Protein AF-A0A0N1IDZ6-F1 (afdb_monomer)

InterPro domains:
  IPR013766 Thioredoxin domain [PF00085] (76-161)
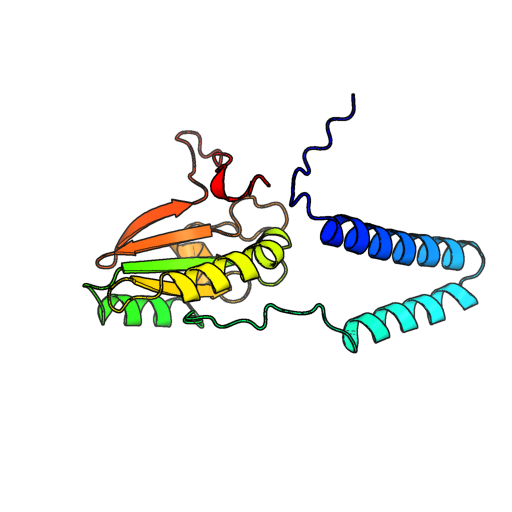  IPR013766 Thioredoxin domain [PS51352] (40-178)
  IPR036249 Thioredoxin-like superfamily [SSF52833] (55-160)

Sequence (178 aa):
MLRTRKAGSVTMVNYLSASFVYTKIANLILWLYADVRYGLPYGAILILAALLLPEPTYSGPEHVTYFRGLQTLEDELKRHKSTTWVICLYAAWHPACVNFAPVFSELSASYGLDNLKFGKIDVGRYPEAAAKYRVQDGPTSRQLPTVLVLSEGQEKMRRPQADHTGKLQKSVLFLYEN

Secondary structure (DSSP, 8-state):
-----------HHHHHHHHHHHHHHHHHHHHHHH-HHHHHHHHHHHHHHHHHSPPPPP-S---EEEE-SHHHHHHHHHH-TTSEEEEEEE-TT-HHHHHHHHHHHHHHHHH-BTTEEEEEEETTT-HHHHHHTT----TT-S-PSEEEEEETTEEEEEESPBPTTSPBP--GGG----

Foldseek 3Di:
DPPPPPLQDPDPVVVVVVVVVVVLVVVLVVCVVVPVVRSVVSVVVVVVCCVVDPDDAQPDAFQEAEDPEDVSVLVVCVVCQQAKEWEWAAAPPAPLQRSCVNVLRVCRVVPVDPRYHYYYYHCVNHVVVCVVVVHDPDNPDPCPGKIFIDHRSDTPDIPQDQDPVRRGDPPCVSNDDD

Mean predicted aligned error: 8.55 Å

Radius of gyration: 19.86 Å; Cα contacts (8 Å, |Δi|>4): 222; chains: 1; bounding box: 52×32×58 Å

Structure (mmCIF, N/CA/C/O backbone):
data_AF-A0A0N1IDZ6-F1
#
_entry.id   AF-A0A0N1IDZ6-F1
#
loop_
_atom_site.group_PDB
_atom_site.id
_atom_site.type_symbol
_atom_site.label_atom_id
_atom_site.label_alt_id
_atom_site.label_comp_id
_atom_site.label_asym_id
_atom_site.label_entity_id
_atom_site.label_seq_id
_atom_site.pdbx_PDB_ins_code
_atom_site.Cartn_x
_atom_site.Cartn_y
_atom_site.Cartn_z
_atom_site.occupancy
_atom_site.B_iso_or_equiv
_atom_site.auth_seq_id
_atom_site.auth_comp_id
_atom_site.auth_asym_id
_atom_site.auth_atom_id
_atom_site.pdbx_PDB_model_num
ATOM 1 N N . MET A 1 1 ? 31.676 -3.792 0.535 1.00 31.72 1 MET A N 1
ATOM 2 C CA . MET A 1 1 ? 30.534 -4.703 0.778 1.00 31.72 1 MET A CA 1
ATOM 3 C C . MET A 1 1 ? 29.238 -3.897 0.648 1.00 31.72 1 MET A C 1
ATOM 5 O O . MET A 1 1 ? 28.845 -3.205 1.581 1.00 31.72 1 MET A O 1
ATOM 9 N N . LEU A 1 2 ? 28.644 -3.862 -0.551 1.00 27.03 2 LEU A N 1
ATOM 10 C CA . LEU A 1 2 ? 27.393 -3.143 -0.835 1.00 27.03 2 LEU A CA 1
ATOM 11 C C . LEU A 1 2 ? 26.241 -3.847 -0.109 1.00 27.03 2 LEU A C 1
ATOM 13 O O . LEU A 1 2 ? 25.644 -4.789 -0.618 1.00 27.03 2 LEU A O 1
ATOM 17 N N . ARG A 1 3 ? 25.960 -3.421 1.124 1.00 26.89 3 ARG A N 1
ATOM 18 C CA . ARG A 1 3 ? 24.841 -3.935 1.917 1.00 26.89 3 ARG A CA 1
ATOM 19 C C . ARG A 1 3 ? 23.541 -3.377 1.341 1.00 26.89 3 ARG A C 1
ATOM 21 O O . ARG A 1 3 ? 23.087 -2.301 1.733 1.00 26.89 3 ARG A O 1
ATOM 28 N N . THR A 1 4 ? 22.947 -4.100 0.399 1.00 34.44 4 THR A N 1
ATOM 29 C CA . THR A 1 4 ? 21.612 -3.825 -0.138 1.00 34.44 4 THR A CA 1
ATOM 30 C C . THR A 1 4 ? 20.590 -3.904 0.996 1.00 34.44 4 THR A C 1
ATOM 32 O O . THR A 1 4 ? 20.167 -4.975 1.417 1.00 34.44 4 THR A O 1
ATOM 35 N N . ARG A 1 5 ? 20.181 -2.744 1.524 1.00 42.44 5 ARG A N 1
ATOM 36 C CA . ARG A 1 5 ? 19.125 -2.591 2.545 1.00 42.44 5 ARG A CA 1
ATOM 37 C C . ARG A 1 5 ? 17.713 -2.812 1.970 1.00 42.44 5 ARG A C 1
ATOM 39 O O . ARG A 1 5 ? 16.793 -2.073 2.303 1.00 42.44 5 ARG A O 1
ATOM 46 N N . LYS A 1 6 ? 17.542 -3.802 1.098 1.00 40.16 6 LYS A N 1
ATOM 47 C CA . LYS A 1 6 ? 16.236 -4.288 0.642 1.00 40.16 6 LYS A CA 1
ATOM 48 C C . LYS A 1 6 ? 16.099 -5.748 1.067 1.00 40.16 6 LYS A C 1
ATOM 50 O O . LYS A 1 6 ? 16.071 -6.642 0.238 1.00 40.16 6 LYS A O 1
ATOM 55 N N . ALA A 1 7 ? 16.045 -5.977 2.376 1.00 41.53 7 ALA A N 1
ATOM 56 C CA . ALA A 1 7 ? 15.442 -7.190 2.918 1.00 41.53 7 ALA A CA 1
ATOM 57 C C . ALA A 1 7 ? 13.920 -6.984 2.876 1.00 41.53 7 ALA A C 1
ATOM 59 O O . ALA A 1 7 ? 13.297 -6.669 3.883 1.00 41.53 7 ALA A O 1
ATOM 60 N N . GLY A 1 8 ? 13.358 -6.978 1.669 1.00 45.22 8 GLY A N 1
ATOM 61 C CA . GLY A 1 8 ? 11.921 -6.907 1.443 1.00 45.22 8 GLY A CA 1
ATOM 62 C C . GLY A 1 8 ? 11.509 -8.223 0.816 1.00 45.22 8 GLY A C 1
ATOM 63 O O . GLY A 1 8 ? 11.764 -8.398 -0.364 1.00 45.22 8 GLY A O 1
ATOM 64 N N . SER A 1 9 ? 10.936 -9.117 1.628 1.00 50.62 9 SER A N 1
ATOM 65 C CA . SER A 1 9 ? 10.418 -10.439 1.251 1.00 50.62 9 SER A CA 1
ATOM 66 C C . SER A 1 9 ? 11.396 -11.307 0.439 1.00 50.62 9 SER A C 1
ATOM 68 O O . SER A 1 9 ? 11.526 -11.180 -0.774 1.00 50.62 9 SER A O 1
ATOM 70 N N . VAL A 1 10 ? 12.039 -12.258 1.119 1.00 53.78 10 VAL A N 1
ATOM 71 C CA . VAL A 1 10 ? 12.933 -13.292 0.554 1.00 53.78 10 VAL A CA 1
ATOM 72 C C . VAL A 1 10 ? 12.194 -14.372 -0.256 1.00 53.78 10 VAL A C 1
ATOM 74 O O . VAL A 1 10 ? 12.677 -15.486 -0.430 1.00 53.78 10 VAL A O 1
ATOM 77 N N . THR A 1 11 ? 11.020 -14.060 -0.801 1.00 66.19 11 THR A N 1
ATOM 78 C CA . THR A 1 11 ? 10.290 -15.002 -1.650 1.00 66.19 11 THR A CA 1
ATOM 79 C C . THR A 1 11 ? 10.865 -14.971 -3.067 1.00 66.19 11 THR A C 1
ATOM 81 O O . THR A 1 11 ? 11.030 -13.910 -3.673 1.00 66.19 11 THR A O 1
ATOM 84 N N . MET A 1 12 ? 11.167 -16.148 -3.625 1.00 74.06 12 MET A N 1
ATOM 85 C CA . MET A 1 12 ? 11.700 -16.297 -4.990 1.00 74.06 12 MET A CA 1
ATOM 86 C C . MET A 1 12 ? 10.838 -15.564 -6.034 1.00 74.06 12 MET A C 1
ATOM 88 O O . MET A 1 12 ? 11.356 -14.995 -6.993 1.00 74.06 12 MET A O 1
ATOM 92 N N . VAL A 1 13 ? 9.522 -15.531 -5.811 1.00 77.88 13 VAL A N 1
ATOM 93 C CA . VAL A 1 13 ? 8.536 -14.869 -6.674 1.00 77.88 13 VAL A CA 1
ATOM 94 C C . VAL A 1 13 ? 8.816 -13.371 -6.817 1.00 77.88 13 VAL A C 1
ATOM 96 O O . VAL A 1 13 ? 8.804 -12.857 -7.935 1.00 77.88 13 VAL A O 1
ATOM 99 N N . ASN A 1 14 ? 9.137 -12.674 -5.724 1.00 73.75 14 ASN A N 1
ATOM 100 C CA . ASN A 1 14 ? 9.410 -11.236 -5.765 1.00 73.75 14 ASN A CA 1
ATOM 101 C C . ASN A 1 14 ? 10.704 -10.913 -6.515 1.00 73.75 14 ASN A C 1
ATOM 103 O O . ASN A 1 14 ? 10.747 -9.947 -7.279 1.00 73.75 14 ASN A O 1
ATOM 107 N N . TYR A 1 15 ? 11.739 -11.742 -6.350 1.00 79.75 15 TYR A N 1
ATOM 108 C CA . TYR A 1 15 ? 12.976 -11.607 -7.120 1.00 79.75 15 TYR A CA 1
ATOM 109 C C . TYR A 1 15 ? 12.733 -11.796 -8.615 1.00 79.75 15 TYR A C 1
ATOM 111 O O . TYR A 1 15 ? 13.149 -10.954 -9.408 1.00 79.75 15 TYR A O 1
ATOM 119 N N . LEU A 1 16 ? 12.021 -12.859 -8.998 1.00 83.19 16 LEU A N 1
ATOM 120 C CA . LEU A 1 16 ? 11.712 -13.135 -10.400 1.00 83.19 16 LEU A CA 1
ATOM 121 C C . LEU A 1 16 ? 10.845 -12.040 -11.024 1.00 83.19 16 LEU A C 1
ATOM 123 O O . LEU A 1 16 ? 11.158 -11.573 -12.117 1.00 83.19 16 LEU A O 1
ATOM 127 N N . SER A 1 17 ? 9.805 -11.584 -10.320 1.00 80.81 17 SER A N 1
ATOM 128 C CA . SER A 1 17 ? 8.950 -10.483 -10.779 1.00 80.81 17 SER A CA 1
ATOM 129 C C . SER A 1 17 ? 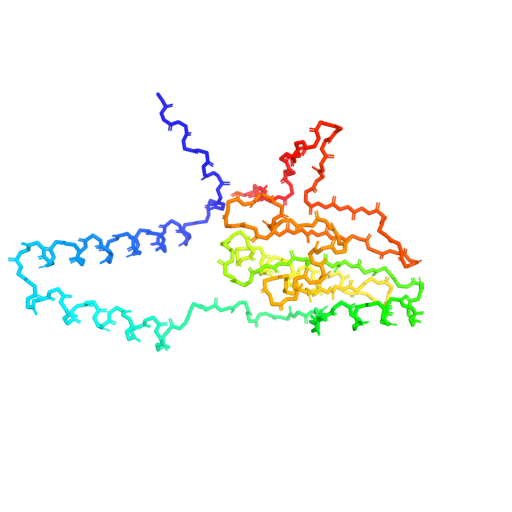9.767 -9.212 -11.045 1.00 80.81 17 SER A C 1
ATOM 131 O O . SER A 1 17 ? 9.706 -8.645 -12.140 1.00 80.81 17 SER A O 1
ATOM 133 N N . ALA A 1 18 ? 10.629 -8.821 -10.098 1.00 83.50 18 ALA A N 1
ATOM 134 C CA . ALA A 1 18 ? 11.513 -7.671 -10.270 1.00 83.50 18 ALA A CA 1
ATOM 135 C C . ALA A 1 18 ? 12.478 -7.856 -11.453 1.00 83.50 18 ALA A C 1
ATOM 137 O O . ALA A 1 18 ? 12.620 -6.947 -12.272 1.00 83.50 18 ALA A O 1
ATOM 138 N N . SER A 1 19 ? 13.100 -9.033 -11.587 1.00 86.88 19 SER A N 1
ATOM 139 C CA . SER A 1 19 ? 13.970 -9.362 -12.722 1.00 86.88 19 SER A CA 1
ATOM 140 C C . SER A 1 19 ? 13.241 -9.232 -14.058 1.00 86.88 19 SER A C 1
ATOM 142 O O . SER A 1 19 ? 13.768 -8.592 -14.966 1.00 86.88 19 SER A O 1
ATOM 144 N N . PHE A 1 20 ? 12.014 -9.748 -14.178 1.00 88.75 20 PHE A N 1
ATOM 145 C CA . PHE A 1 20 ? 11.227 -9.615 -15.405 1.00 88.75 20 PHE A CA 1
ATOM 146 C C . PHE A 1 20 ? 10.926 -8.157 -15.750 1.00 88.75 20 PHE A C 1
ATOM 148 O O . PHE A 1 20 ? 11.039 -7.775 -16.916 1.00 88.75 20 PHE A O 1
ATOM 155 N N . VAL A 1 21 ? 10.580 -7.325 -14.765 1.00 87.31 21 VAL A N 1
ATOM 156 C CA . VAL A 1 21 ? 10.358 -5.886 -14.987 1.00 87.31 21 VAL A CA 1
ATOM 157 C C . VAL A 1 21 ? 11.647 -5.201 -15.446 1.00 87.31 21 VAL A C 1
ATOM 159 O O . VAL A 1 21 ? 11.628 -4.468 -16.437 1.00 87.31 21 VAL A O 1
ATOM 162 N N . TYR A 1 22 ? 12.781 -5.479 -14.795 1.00 90.31 22 TYR A N 1
ATOM 163 C CA . TYR A 1 22 ? 14.073 -4.914 -15.193 1.00 90.31 22 TYR A CA 1
ATOM 164 C C . TYR A 1 22 ? 14.473 -5.323 -16.609 1.00 90.31 22 TYR A C 1
ATOM 166 O O . TYR A 1 22 ? 14.870 -4.464 -17.393 1.00 90.31 22 TYR A O 1
ATOM 174 N N . THR A 1 23 ? 14.320 -6.597 -16.971 1.00 93.12 23 THR A N 1
ATOM 175 C CA . THR A 1 23 ? 14.609 -7.078 -18.328 1.00 93.12 23 THR A CA 1
ATOM 176 C C . THR A 1 23 ? 13.691 -6.428 -19.361 1.00 93.12 23 THR A C 1
ATOM 178 O O . THR A 1 23 ? 14.167 -6.023 -20.420 1.00 93.12 23 THR A O 1
ATOM 181 N N . LYS A 1 24 ? 12.395 -6.260 -19.058 1.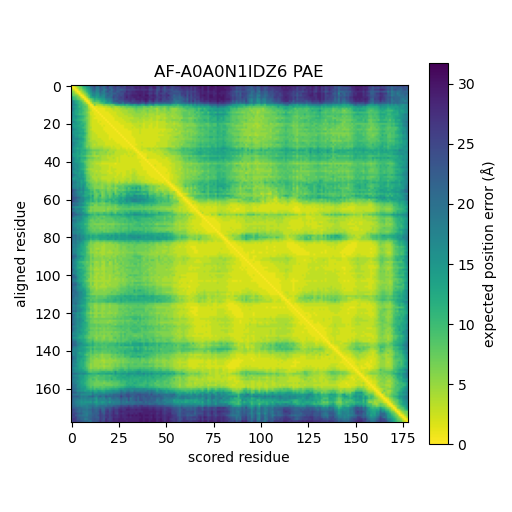00 92.81 24 LYS A N 1
ATOM 182 C CA . LYS A 1 24 ? 11.450 -5.578 -19.958 1.00 92.81 24 LYS A CA 1
ATOM 183 C C . LYS A 1 24 ? 11.883 -4.140 -20.243 1.00 92.81 24 LYS A C 1
ATOM 185 O O . LYS A 1 24 ? 11.906 -3.746 -21.408 1.00 92.81 24 LYS A O 1
ATOM 190 N N . ILE A 1 25 ? 12.261 -3.394 -19.204 1.00 93.19 25 ILE A N 1
ATOM 191 C CA . ILE A 1 25 ? 12.712 -1.998 -19.315 1.00 93.19 25 ILE A CA 1
ATOM 192 C C . ILE A 1 25 ? 14.071 -1.911 -20.019 1.00 93.19 25 ILE A C 1
ATOM 194 O O . ILE A 1 25 ? 14.242 -1.083 -20.909 1.00 93.19 25 ILE A O 1
ATOM 198 N N . ALA A 1 26 ? 15.024 -2.777 -19.672 1.00 94.00 26 ALA A N 1
ATOM 199 C CA . ALA A 1 26 ? 16.334 -2.809 -20.317 1.00 94.00 26 ALA A CA 1
ATOM 200 C C . ALA A 1 26 ? 16.207 -3.093 -21.820 1.00 94.00 26 ALA A C 1
ATOM 202 O O . ALA A 1 26 ? 16.786 -2.370 -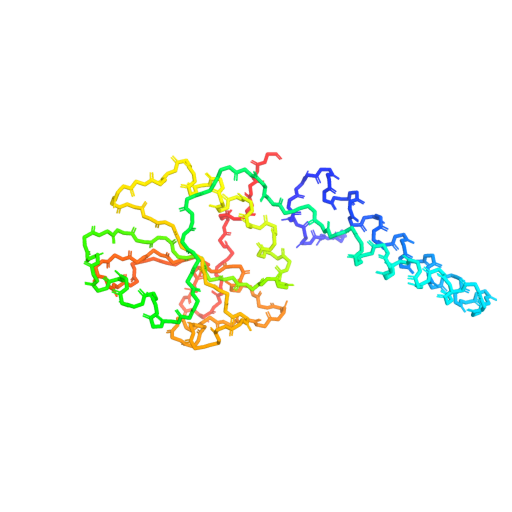22.625 1.00 94.00 26 ALA A O 1
ATOM 203 N N . ASN A 1 27 ? 15.382 -4.072 -22.208 1.00 94.19 27 ASN A N 1
ATOM 204 C CA . ASN A 1 27 ? 15.098 -4.348 -23.617 1.00 94.19 27 ASN A CA 1
ATOM 205 C C . ASN A 1 27 ? 14.429 -3.161 -24.316 1.00 94.19 27 ASN A C 1
ATOM 207 O O . ASN A 1 27 ? 14.783 -2.864 -25.451 1.00 94.19 27 ASN A O 1
ATOM 211 N N . LEU A 1 28 ? 13.513 -2.446 -23.651 1.00 94.50 28 LEU A N 1
ATOM 212 C CA . LEU A 1 28 ? 12.909 -1.237 -24.221 1.00 94.50 28 LEU A CA 1
ATOM 213 C C . LEU A 1 28 ? 13.976 -0.176 -24.525 1.00 94.50 28 LEU A C 1
ATOM 215 O O . LEU A 1 28 ? 13.980 0.389 -25.615 1.00 94.50 28 LEU A O 1
ATOM 219 N N . ILE A 1 29 ? 14.902 0.058 -23.591 1.00 94.44 29 ILE A N 1
ATOM 220 C CA . ILE A 1 29 ? 16.007 1.011 -23.770 1.00 94.44 29 ILE A CA 1
ATOM 221 C C . ILE A 1 29 ? 16.929 0.564 -24.910 1.00 94.44 29 ILE A C 1
ATOM 223 O O . ILE A 1 29 ? 17.289 1.383 -25.752 1.00 94.44 29 ILE A O 1
ATOM 227 N N . LEU A 1 30 ? 17.280 -0.724 -24.968 1.00 94.75 30 LEU A N 1
ATOM 228 C CA . LEU A 1 30 ? 18.126 -1.275 -26.030 1.00 94.75 30 LEU A CA 1
ATOM 229 C C . LEU A 1 30 ? 17.479 -1.120 -27.411 1.00 94.75 30 LEU A C 1
ATOM 231 O O . LEU A 1 30 ? 18.153 -0.700 -28.348 1.00 94.75 30 LEU A O 1
ATOM 235 N N . TRP A 1 31 ? 16.176 -1.388 -27.535 1.00 94.94 31 TRP A N 1
ATOM 236 C CA . TRP A 1 31 ? 15.450 -1.187 -28.790 1.00 94.94 31 TRP A CA 1
ATOM 237 C C . TRP A 1 31 ? 15.368 0.286 -29.187 1.00 94.94 31 TRP A C 1
ATOM 239 O O . TRP A 1 31 ? 15.586 0.599 -30.352 1.00 94.94 31 TRP A O 1
ATOM 249 N N . LEU A 1 32 ? 15.123 1.195 -28.237 1.00 93.56 32 LEU A N 1
ATOM 250 C CA . LEU A 1 32 ? 15.127 2.639 -28.503 1.00 93.56 32 LEU A CA 1
ATOM 251 C C . LEU A 1 32 ? 16.510 3.161 -28.915 1.00 93.56 32 LEU A C 1
ATOM 253 O O . LEU A 1 32 ? 16.585 4.080 -29.726 1.00 93.56 32 LEU A O 1
ATOM 257 N N . TYR A 1 33 ? 17.584 2.580 -28.372 1.00 94.19 33 TYR A N 1
ATOM 258 C CA . TYR A 1 33 ? 18.956 2.917 -28.749 1.00 94.19 33 TYR A CA 1
ATOM 259 C C . TYR A 1 33 ? 19.331 2.374 -30.134 1.00 94.19 33 TYR A C 1
ATOM 261 O O . TYR A 1 33 ? 20.021 3.057 -30.885 1.00 94.19 33 TYR A O 1
ATOM 269 N N . ALA A 1 34 ? 18.877 1.164 -30.477 1.00 93.38 34 ALA A N 1
ATOM 270 C CA . ALA A 1 34 ? 19.156 0.544 -31.770 1.00 93.38 34 ALA A CA 1
ATOM 271 C C . ALA A 1 34 ? 18.385 1.215 -32.921 1.00 93.38 34 ALA A C 1
ATOM 273 O O . ALA A 1 34 ? 18.995 1.629 -33.902 1.00 93.38 34 ALA A O 1
ATOM 274 N N . ASP A 1 35 ? 17.057 1.318 -32.809 1.00 92.31 35 ASP A N 1
ATOM 275 C CA . ASP A 1 35 ? 16.192 2.059 -33.735 1.00 92.31 35 ASP A CA 1
ATOM 276 C C . ASP A 1 35 ? 14.805 2.263 -33.095 1.00 92.31 35 ASP A C 1
ATOM 278 O O . ASP A 1 35 ? 14.104 1.310 -32.729 1.00 92.31 35 ASP A O 1
ATOM 282 N N . VAL A 1 36 ? 14.365 3.522 -33.018 1.00 93.56 36 VAL A N 1
ATOM 283 C CA . VAL A 1 36 ? 13.065 3.936 -32.459 1.00 93.56 36 VAL A CA 1
ATOM 284 C C . VAL A 1 36 ? 11.884 3.159 -33.057 1.00 93.56 36 VAL A C 1
ATOM 286 O O . VAL A 1 36 ? 10.903 2.904 -32.349 1.00 93.56 36 VAL A O 1
ATOM 289 N N . ARG A 1 37 ? 11.975 2.730 -34.323 1.00 92.44 37 ARG A N 1
ATOM 290 C CA . ARG A 1 37 ? 10.913 1.980 -35.019 1.00 92.44 37 ARG A CA 1
ATOM 291 C C . ARG A 1 37 ? 10.546 0.664 -34.335 1.00 92.44 37 ARG A C 1
ATOM 293 O O . ARG A 1 37 ? 9.385 0.272 -34.403 1.00 92.44 37 ARG A O 1
ATOM 300 N N . TYR A 1 38 ? 11.492 0.004 -33.666 1.00 91.31 38 TYR A N 1
ATOM 301 C CA . TYR A 1 38 ? 11.243 -1.241 -32.927 1.00 91.31 38 TYR A CA 1
ATOM 302 C C . TYR A 1 38 ? 10.941 -0.994 -31.444 1.00 91.31 38 TYR A C 1
ATOM 304 O O . TYR A 1 38 ? 10.187 -1.749 -30.828 1.00 91.31 38 TYR A O 1
ATOM 312 N N . GLY A 1 39 ? 11.471 0.093 -30.873 1.00 92.62 39 GLY A N 1
ATOM 313 C CA . GLY A 1 39 ? 11.202 0.471 -29.484 1.00 92.62 39 GLY A CA 1
ATOM 314 C C . GLY A 1 39 ? 9.742 0.861 -29.236 1.00 92.62 39 GLY A C 1
ATOM 315 O O . GLY A 1 39 ? 9.152 0.422 -28.249 1.00 92.62 39 GLY A O 1
ATOM 316 N N . LEU A 1 40 ? 9.131 1.628 -30.147 1.00 94.31 40 LEU A N 1
ATOM 317 C CA . LEU A 1 40 ? 7.729 2.055 -30.036 1.00 94.31 40 LEU A CA 1
ATOM 318 C C . LEU A 1 40 ? 6.718 0.890 -29.976 1.00 94.31 40 LEU A C 1
ATOM 320 O O . LEU A 1 40 ? 5.936 0.856 -29.022 1.00 94.31 40 LEU A O 1
ATOM 324 N N . PRO A 1 41 ? 6.705 -0.080 -30.915 1.00 95.06 41 PRO A N 1
ATOM 325 C CA . PRO A 1 41 ? 5.766 -1.199 -30.856 1.00 95.06 41 PRO A CA 1
ATOM 326 C C . PRO A 1 41 ? 6.019 -2.100 -29.645 1.00 95.06 41 PRO A C 1
ATOM 328 O O . PRO A 1 41 ? 5.063 -2.543 -29.013 1.00 95.06 41 PRO A O 1
ATOM 331 N N . TYR A 1 42 ? 7.281 -2.325 -29.261 1.00 94.31 42 TYR A N 1
ATOM 332 C CA . TYR A 1 42 ? 7.595 -3.084 -28.050 1.00 94.31 42 TYR A CA 1
ATOM 333 C C . TYR A 1 42 ? 7.049 -2.391 -26.789 1.00 94.31 42 TYR A C 1
ATOM 335 O O . TYR A 1 42 ? 6.397 -3.033 -25.966 1.00 94.31 42 TYR A O 1
ATOM 343 N N . GLY A 1 43 ? 7.227 -1.071 -26.666 1.00 93.38 43 GLY A N 1
ATOM 344 C CA . GLY A 1 43 ? 6.641 -0.279 -25.580 1.00 93.38 43 GLY A CA 1
ATOM 345 C C . GLY A 1 43 ? 5.109 -0.326 -25.562 1.00 93.38 43 GLY A C 1
ATOM 346 O O . GLY A 1 43 ? 4.516 -0.511 -24.500 1.00 93.38 43 GLY A O 1
ATOM 347 N N . ALA A 1 44 ? 4.464 -0.240 -26.729 1.00 94.38 44 ALA A N 1
ATOM 348 C CA . ALA A 1 44 ? 3.010 -0.356 -26.845 1.00 94.38 44 ALA A CA 1
ATOM 349 C C . ALA A 1 44 ? 2.501 -1.734 -26.391 1.00 94.38 44 ALA A C 1
ATOM 351 O O . ALA A 1 44 ? 1.521 -1.808 -25.652 1.00 94.38 44 ALA A O 1
ATOM 352 N N . ILE A 1 45 ? 3.196 -2.816 -26.762 1.00 93.88 45 ILE A N 1
ATOM 353 C CA . ILE A 1 45 ? 2.878 -4.177 -26.307 1.00 93.88 45 ILE A CA 1
ATOM 354 C C . ILE A 1 45 ? 3.044 -4.298 -24.788 1.00 93.88 45 ILE A C 1
ATOM 356 O O . ILE A 1 45 ? 2.194 -4.904 -24.140 1.00 93.88 45 ILE A O 1
ATOM 360 N N . LEU A 1 46 ? 4.091 -3.706 -24.199 1.00 91.06 46 LEU A N 1
ATOM 361 C CA . LEU A 1 46 ? 4.275 -3.707 -22.743 1.00 91.06 46 LEU A CA 1
ATOM 362 C C . LEU A 1 46 ? 3.125 -3.001 -22.014 1.00 91.06 46 LEU A C 1
ATOM 364 O O . LEU A 1 46 ? 2.627 -3.530 -21.021 1.00 91.06 46 LEU A O 1
ATOM 368 N N . ILE A 1 47 ? 2.690 -1.838 -22.510 1.00 90.06 47 ILE A N 1
ATOM 369 C CA . ILE A 1 47 ? 1.559 -1.092 -21.938 1.00 90.06 47 ILE A CA 1
ATOM 370 C C . ILE A 1 47 ? 0.263 -1.888 -22.100 1.00 90.06 47 ILE A C 1
ATOM 372 O O . ILE A 1 47 ? -0.485 -2.045 -21.139 1.00 90.06 47 ILE A O 1
ATOM 376 N N . LEU A 1 48 ? 0.015 -2.435 -23.292 1.00 93.31 48 LEU A N 1
ATOM 377 C CA . LEU A 1 48 ? -1.168 -3.247 -23.558 1.00 93.31 48 LEU A CA 1
ATOM 378 C C . LEU A 1 48 ? -1.211 -4.479 -22.646 1.00 93.31 48 LEU A C 1
ATOM 380 O O . LEU A 1 48 ? -2.249 -4.767 -22.060 1.00 93.31 48 LEU A O 1
ATOM 384 N N . ALA A 1 49 ? -0.083 -5.170 -22.473 1.00 88.88 49 ALA A N 1
ATOM 385 C CA . ALA A 1 49 ? 0.019 -6.305 -21.564 1.00 88.88 49 ALA A CA 1
ATOM 386 C C . ALA A 1 49 ? -0.253 -5.899 -20.109 1.00 88.88 49 ALA A C 1
ATOM 388 O O . ALA A 1 49 ? -0.957 -6.621 -19.413 1.00 88.88 49 ALA A O 1
ATOM 389 N N . ALA A 1 50 ? 0.245 -4.742 -19.660 1.00 85.25 50 ALA A N 1
ATOM 390 C CA . ALA A 1 50 ? -0.020 -4.237 -18.312 1.00 85.25 50 ALA A CA 1
ATOM 391 C C . ALA A 1 50 ? -1.501 -3.877 -18.084 1.00 85.25 50 ALA A C 1
ATOM 393 O O . ALA A 1 50 ? -2.004 -4.036 -16.976 1.00 85.25 50 ALA A O 1
ATOM 394 N N . LEU A 1 51 ? -2.204 -3.411 -19.123 1.00 86.38 51 LEU A N 1
ATOM 395 C CA . LEU A 1 51 ? -3.635 -3.097 -19.051 1.00 86.38 51 LEU A CA 1
ATOM 396 C C . LEU A 1 51 ? -4.519 -4.350 -19.115 1.00 86.38 51 LEU A C 1
ATOM 398 O O . LEU A 1 51 ? -5.533 -4.413 -18.424 1.00 86.38 51 LEU A O 1
ATOM 402 N N . LEU A 1 52 ? -4.153 -5.333 -19.943 1.00 88.19 52 LEU A N 1
ATOM 403 C CA . LEU A 1 52 ? -4.926 -6.569 -20.119 1.00 88.19 52 LEU A CA 1
ATOM 404 C C . LEU A 1 52 ? -4.695 -7.583 -18.994 1.00 88.19 52 LEU A C 1
ATOM 406 O O . LEU A 1 52 ? -5.587 -8.375 -18.698 1.00 88.19 52 LEU A O 1
ATOM 410 N N . LEU A 1 53 ? -3.507 -7.578 -18.387 1.00 83.62 53 LEU A N 1
ATOM 411 C CA . LEU A 1 53 ? -3.094 -8.527 -17.356 1.00 83.62 53 LEU A CA 1
ATOM 412 C C . LEU A 1 53 ? -2.670 -7.756 -16.096 1.00 83.62 53 LEU A C 1
ATOM 414 O O . LEU A 1 53 ? -1.469 -7.585 -15.862 1.00 83.62 53 LEU A O 1
ATOM 418 N N . PRO A 1 54 ? -3.633 -7.263 -15.292 1.00 74.69 54 PRO A N 1
ATOM 419 C CA . PRO A 1 54 ? -3.314 -6.645 -14.013 1.00 74.69 54 PRO A CA 1
ATOM 420 C C . PRO A 1 54 ? -2.651 -7.664 -13.080 1.00 74.69 54 PRO A C 1
ATOM 422 O O . PRO A 1 54 ? -2.882 -8.872 -13.182 1.00 74.69 54 PRO A O 1
ATOM 425 N N . GLU A 1 55 ? -1.827 -7.176 -12.154 1.00 72.81 55 GLU A N 1
ATOM 426 C CA . GLU A 1 55 ? -1.187 -8.040 -11.164 1.00 72.81 55 GLU A CA 1
ATOM 427 C C . GLU A 1 55 ? -2.248 -8.808 -10.354 1.00 72.81 55 GLU A C 1
ATOM 429 O O . GLU A 1 55 ? -3.260 -8.222 -9.945 1.00 72.81 55 GLU A O 1
ATOM 434 N N . PRO A 1 56 ? -2.048 -10.119 -10.120 1.00 72.56 56 PRO A N 1
ATOM 435 C CA . PRO A 1 56 ? -3.006 -10.918 -9.376 1.00 72.56 56 PRO A CA 1
ATOM 436 C C . PRO A 1 56 ? -3.137 -10.354 -7.961 1.00 72.56 56 PRO A C 1
ATOM 438 O O . PRO A 1 56 ? -2.185 -10.335 -7.182 1.00 72.56 56 PRO A O 1
ATOM 441 N N . THR A 1 57 ? -4.335 -9.884 -7.630 1.00 72.75 57 THR A N 1
ATOM 442 C CA . THR A 1 57 ? -4.659 -9.429 -6.278 1.00 72.75 57 THR A CA 1
ATOM 443 C C . THR A 1 57 ? -5.032 -10.634 -5.417 1.00 72.75 57 THR A C 1
ATOM 445 O O . THR A 1 57 ? -5.549 -11.636 -5.919 1.00 72.75 57 THR A O 1
ATOM 448 N N . TYR A 1 58 ? -4.762 -10.549 -4.111 1.00 76.06 58 TYR A N 1
ATOM 449 C CA . TYR A 1 58 ? -5.179 -11.567 -3.149 1.00 76.06 58 TYR A CA 1
ATOM 450 C C . TYR A 1 58 ? -6.657 -11.931 -3.354 1.00 76.06 58 TYR A C 1
ATOM 452 O O . TYR A 1 58 ? -7.516 -11.055 -3.351 1.00 76.06 58 TYR A O 1
ATOM 460 N N . SER A 1 59 ? -6.930 -13.219 -3.560 1.00 75.88 59 SER A N 1
ATOM 461 C CA . SER A 1 59 ? -8.270 -13.746 -3.871 1.00 75.88 59 SER A CA 1
ATOM 462 C C . SER A 1 59 ? -8.785 -14.717 -2.798 1.00 75.88 59 SER A C 1
ATOM 464 O O . SER A 1 59 ? -9.735 -15.458 -3.038 1.00 75.88 59 SER A O 1
ATOM 466 N N . GLY A 1 60 ? -8.127 -14.768 -1.636 1.00 83.88 60 GLY A N 1
ATOM 467 C CA . GLY A 1 60 ? -8.539 -15.615 -0.517 1.00 83.88 60 GLY A CA 1
ATOM 468 C C . GLY A 1 60 ? -9.702 -15.019 0.286 1.00 83.88 60 GLY A C 1
ATOM 469 O O . GLY A 1 60 ? -10.129 -13.894 0.016 1.00 83.88 60 GLY A O 1
ATOM 470 N N . PRO A 1 61 ? -10.220 -15.756 1.285 1.00 85.62 61 PRO A N 1
ATOM 471 C CA . PRO A 1 61 ? -11.226 -15.223 2.194 1.00 85.62 61 PRO A CA 1
ATOM 472 C C . PRO A 1 61 ? -10.646 -14.022 2.950 1.00 85.62 61 PRO A C 1
ATOM 474 O O . PRO A 1 61 ? -9.523 -14.081 3.443 1.00 85.62 61 PRO A O 1
ATOM 477 N N . GLU A 1 62 ? -11.403 -12.932 3.050 1.00 89.00 62 GLU A N 1
ATOM 478 C CA . GLU A 1 62 ? -11.049 -11.780 3.880 1.00 89.00 62 GLU A CA 1
ATOM 479 C C . GLU A 1 62 ? -12.287 -11.235 4.599 1.00 89.00 62 GLU A C 1
ATOM 481 O O . GLU A 1 62 ? -13.389 -11.232 4.049 1.00 89.00 62 GLU A O 1
ATOM 486 N N . HIS A 1 63 ? -12.104 -10.765 5.835 1.00 91.56 63 HIS A N 1
ATOM 487 C CA . HIS A 1 63 ? -13.151 -10.117 6.629 1.00 91.56 63 HIS A CA 1
ATOM 488 C C . HIS A 1 63 ? -12.749 -8.669 6.934 1.00 91.56 63 HIS A C 1
ATOM 490 O O . HIS A 1 63 ? -12.620 -8.249 8.085 1.00 91.56 63 HIS A O 1
ATOM 496 N N . VAL A 1 64 ? -12.476 -7.915 5.866 1.00 92.75 64 VAL A N 1
ATOM 497 C CA . VAL A 1 64 ? -12.037 -6.518 5.941 1.00 92.75 64 VAL A CA 1
ATOM 498 C C . VAL A 1 64 ? -13.158 -5.584 5.511 1.00 92.75 64 VAL A C 1
ATOM 500 O O . VAL A 1 64 ? -13.660 -5.663 4.391 1.00 92.75 64 VAL A O 1
ATOM 503 N N . THR A 1 65 ? -13.482 -4.616 6.364 1.00 93.81 65 THR A N 1
ATOM 504 C CA . THR A 1 65 ? -14.372 -3.513 5.997 1.00 93.81 65 THR A CA 1
ATOM 505 C C . THR A 1 65 ? -13.579 -2.404 5.307 1.00 93.81 65 THR A C 1
ATOM 507 O O . THR A 1 65 ? -12.658 -1.816 5.878 1.00 93.81 65 THR A O 1
ATOM 510 N N . TYR A 1 66 ? -13.941 -2.086 4.066 1.00 93.75 66 TYR A N 1
ATOM 511 C CA . TYR A 1 66 ? -13.324 -0.993 3.316 1.00 93.75 66 TYR A CA 1
ATOM 512 C C . TYR A 1 66 ? -14.043 0.326 3.603 1.00 93.75 66 TYR A C 1
ATOM 514 O O . TYR A 1 66 ? -15.181 0.536 3.177 1.00 93.75 66 TYR A O 1
ATOM 522 N N . PHE A 1 67 ? -13.361 1.232 4.301 1.00 94.56 67 PHE A N 1
ATOM 523 C CA . PHE A 1 67 ? -13.892 2.548 4.637 1.00 94.56 67 PHE A CA 1
ATOM 524 C C . PHE A 1 67 ? -13.623 3.542 3.508 1.00 94.56 67 PHE A C 1
ATOM 526 O O . PHE A 1 67 ? -12.482 3.766 3.097 1.00 94.56 67 PHE A O 1
ATOM 533 N N . ARG A 1 68 ? -14.700 4.153 3.007 1.00 91.62 68 ARG A N 1
ATOM 534 C CA . ARG A 1 68 ? -14.676 5.135 1.915 1.00 91.62 68 ARG A CA 1
ATOM 535 C C . ARG A 1 68 ? -14.685 6.560 2.466 1.00 91.62 68 ARG A C 1
ATOM 537 O O . ARG A 1 68 ? -15.608 7.324 2.204 1.00 91.62 68 ARG A O 1
ATOM 544 N N . GLY A 1 69 ? -13.666 6.885 3.251 1.00 90.19 69 GLY A N 1
ATOM 545 C CA . GLY A 1 69 ? -13.481 8.206 3.849 1.00 90.19 69 GLY A CA 1
ATOM 546 C C . GLY A 1 69 ? -13.631 8.216 5.367 1.00 90.19 69 GLY A C 1
ATOM 547 O O . GLY A 1 69 ? -14.162 7.286 5.983 1.00 90.19 69 GLY A O 1
ATOM 548 N N . LEU A 1 70 ? -13.140 9.293 5.976 1.00 91.06 70 LEU A N 1
ATOM 549 C CA . LEU A 1 70 ? -12.977 9.386 7.428 1.00 91.06 70 LEU A CA 1
ATOM 550 C C . LEU A 1 70 ? -14.303 9.364 8.208 1.00 91.06 70 LEU A C 1
ATOM 552 O O . LEU A 1 70 ? -14.377 8.741 9.264 1.00 91.06 70 LEU A O 1
ATOM 556 N N . GLN A 1 71 ? -15.354 9.997 7.685 1.00 92.38 71 GLN A N 1
ATOM 557 C CA . GLN A 1 71 ? -16.659 10.068 8.357 1.00 92.38 71 GLN A CA 1
ATOM 558 C C . GLN A 1 71 ? -17.265 8.674 8.563 1.00 92.38 71 GLN A C 1
ATOM 560 O O . GLN A 1 71 ? -17.723 8.354 9.654 1.00 92.38 71 GLN A O 1
ATOM 565 N N . THR A 1 72 ? -17.167 7.808 7.547 1.00 93.00 72 THR A N 1
ATOM 566 C CA . THR A 1 72 ? -17.685 6.432 7.627 1.00 93.00 72 THR A CA 1
ATOM 567 C C . THR A 1 72 ? -17.004 5.616 8.726 1.00 93.00 72 THR A C 1
ATOM 569 O O . THR A 1 72 ? -17.665 4.848 9.419 1.00 93.00 72 THR A O 1
ATOM 572 N N . LEU A 1 73 ? -15.699 5.824 8.931 1.00 92.50 73 LEU A N 1
ATOM 573 C CA . LEU A 1 73 ? -14.946 5.190 10.011 1.00 92.50 73 LEU A CA 1
ATOM 574 C C . LEU A 1 73 ? -15.367 5.731 11.384 1.00 92.50 73 LEU A C 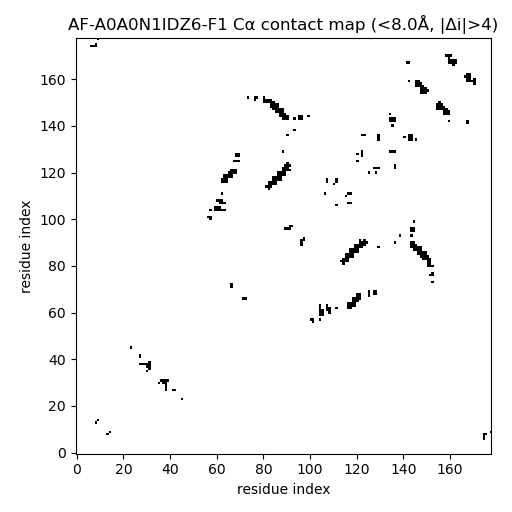1
ATOM 576 O O . LEU A 1 73 ? -15.534 4.963 12.329 1.00 92.50 73 LEU A O 1
ATOM 580 N N . GLU A 1 74 ? -15.530 7.048 11.513 1.00 92.12 74 GLU A N 1
ATOM 581 C CA . GLU A 1 74 ? -15.930 7.673 12.777 1.00 92.12 74 GLU A CA 1
ATOM 582 C C . GLU A 1 74 ? -17.337 7.275 13.216 1.00 92.12 74 GLU A C 1
ATOM 584 O O . GLU A 1 74 ? -17.560 7.024 14.402 1.00 92.12 74 GLU A O 1
ATOM 589 N N . ASP A 1 75 ? -18.277 7.208 12.278 1.00 92.56 75 ASP A N 1
ATOM 590 C CA . ASP A 1 75 ? -19.652 6.811 12.563 1.00 92.56 75 ASP A CA 1
ATOM 591 C C . ASP A 1 75 ? -19.726 5.349 13.005 1.00 92.56 75 ASP A C 1
ATOM 593 O O . ASP A 1 75 ? -20.408 5.032 13.983 1.00 92.56 75 ASP A O 1
ATOM 597 N N . GLU A 1 76 ? -18.963 4.469 12.356 1.00 91.81 76 GLU A N 1
ATOM 598 C CA . GLU A 1 76 ? -18.880 3.059 12.736 1.00 91.81 76 GLU A CA 1
ATOM 599 C C . GLU A 1 76 ? -18.266 2.882 14.132 1.00 91.81 76 GLU A C 1
ATOM 601 O O . GLU A 1 76 ? -18.772 2.124 14.965 1.00 91.81 76 GLU A O 1
ATOM 606 N N . LEU A 1 77 ? -17.226 3.659 14.437 1.00 91.19 77 LEU A N 1
ATOM 607 C CA . LEU A 1 77 ? -16.567 3.640 15.738 1.00 91.19 77 LEU A CA 1
ATOM 608 C C . LEU A 1 77 ? -17.466 4.191 16.863 1.00 91.19 77 LEU A C 1
ATOM 610 O O . LEU A 1 77 ? -17.382 3.737 18.005 1.00 91.19 77 LEU A O 1
ATOM 614 N N . LYS A 1 78 ? -18.363 5.140 16.554 1.00 90.62 78 LYS A N 1
ATOM 615 C CA . LYS A 1 78 ? -19.382 5.636 17.500 1.00 90.62 78 LYS A CA 1
ATOM 616 C C . LYS A 1 78 ? -20.494 4.618 17.747 1.00 90.62 78 LYS A C 1
ATOM 618 O O . LYS A 1 78 ? -20.985 4.548 18.875 1.00 90.62 78 LYS A O 1
ATOM 623 N N . ARG A 1 79 ? -20.894 3.859 16.720 1.00 89.81 79 ARG A N 1
ATOM 624 C CA . ARG A 1 79 ? -21.926 2.810 16.819 1.00 89.81 79 ARG A CA 1
ATOM 625 C C . ARG A 1 79 ? -21.442 1.618 17.640 1.00 89.81 79 ARG A C 1
ATOM 627 O O . ARG A 1 79 ? -22.159 1.154 18.520 1.00 89.81 79 ARG A O 1
ATOM 634 N N . HIS A 1 80 ? -20.212 1.168 17.401 1.00 86.25 80 HIS A N 1
ATOM 635 C CA . HIS A 1 80 ? -19.644 -0.028 18.025 1.00 86.25 80 HIS A CA 1
ATOM 636 C C . HIS A 1 80 ? -18.518 0.310 19.011 1.00 86.25 80 HIS A C 1
ATOM 638 O O . HIS A 1 80 ? -17.357 -0.023 18.787 1.00 86.25 80 HIS A O 1
ATOM 644 N N . LYS A 1 81 ? -18.861 0.955 20.136 1.00 85.50 81 LYS A N 1
ATOM 645 C CA . LYS A 1 81 ? -17.868 1.393 21.140 1.00 85.50 81 LYS A CA 1
ATOM 646 C C . LYS A 1 81 ? -17.120 0.250 21.834 1.00 85.50 81 LYS A C 1
ATOM 648 O O . LYS A 1 81 ? -15.970 0.439 22.213 1.00 85.50 81 LYS A O 1
ATOM 653 N N . SER A 1 82 ? -17.760 -0.907 22.012 1.00 87.19 82 SER A N 1
ATOM 654 C CA . SER A 1 82 ? -17.170 -2.086 22.665 1.00 87.19 82 SER A CA 1
ATOM 655 C C . SER A 1 82 ? -16.308 -2.943 21.730 1.00 87.19 82 SER A C 1
ATOM 657 O O . SER A 1 82 ? -15.608 -3.839 22.198 1.00 87.19 82 SER A O 1
ATOM 659 N N . THR A 1 83 ? -16.344 -2.686 20.420 1.00 92.00 83 THR A N 1
ATOM 660 C CA . THR A 1 83 ? -15.575 -3.437 19.424 1.00 92.00 83 THR A CA 1
ATOM 661 C C . THR A 1 83 ? -14.220 -2.772 19.205 1.00 92.00 83 THR A C 1
ATOM 663 O O . THR A 1 83 ? -14.124 -1.562 18.997 1.00 92.00 83 THR A O 1
ATOM 666 N N . THR A 1 84 ? -13.159 -3.575 19.213 1.00 94.38 84 THR A N 1
ATOM 667 C CA . THR A 1 84 ? -11.814 -3.125 18.850 1.00 94.38 84 THR A CA 1
ATOM 668 C C . THR A 1 84 ? -11.633 -3.229 17.339 1.00 94.38 84 THR A C 1
ATOM 670 O O . THR A 1 84 ? -11.969 -4.242 16.728 1.00 94.38 84 THR A O 1
ATOM 673 N N . TRP A 1 85 ? -11.091 -2.181 16.729 1.00 95.31 85 TRP A N 1
ATOM 674 C CA . TRP A 1 85 ? -10.861 -2.097 15.292 1.00 95.31 85 TRP A CA 1
ATOM 675 C C . TRP A 1 85 ? -9.370 -2.046 14.981 1.00 95.31 85 TRP A C 1
ATOM 677 O O . TRP A 1 85 ? -8.649 -1.181 15.480 1.00 95.31 85 TRP A O 1
ATOM 687 N N . VAL A 1 86 ? -8.917 -2.936 14.104 1.00 96.12 86 VAL A N 1
ATOM 688 C CA . VAL A 1 86 ? -7.584 -2.890 13.501 1.00 96.12 86 VAL A CA 1
ATOM 689 C C . VAL A 1 86 ? -7.712 -2.227 12.135 1.00 96.12 86 VAL A C 1
ATOM 691 O O . VAL A 1 86 ? -8.205 -2.830 11.184 1.00 96.12 86 VAL A O 1
ATOM 694 N N . ILE A 1 87 ? -7.293 -0.969 12.037 1.00 96.19 87 ILE A N 1
ATOM 695 C CA . ILE A 1 87 ? -7.412 -0.159 10.822 1.00 96.19 87 ILE A CA 1
ATOM 696 C C . ILE A 1 87 ? -6.058 -0.056 10.127 1.00 96.19 87 ILE A C 1
ATOM 698 O O . ILE A 1 87 ? -5.091 0.437 10.703 1.00 96.19 87 ILE A O 1
ATOM 702 N N . CYS A 1 88 ? -5.990 -0.469 8.866 1.00 95.69 88 CYS A N 1
ATOM 703 C CA . CYS A 1 88 ? -4.841 -0.249 8.001 1.00 95.69 88 CYS A CA 1
ATOM 704 C C . CYS A 1 88 ? -5.061 0.997 7.134 1.00 95.69 88 CYS A C 1
ATOM 706 O O . CYS A 1 88 ? -5.917 1.020 6.246 1.00 95.69 88 CYS A O 1
ATOM 708 N N . LEU A 1 89 ? -4.264 2.031 7.399 1.00 95.12 89 LEU A N 1
ATOM 709 C CA . LEU A 1 89 ? -4.082 3.178 6.519 1.00 95.12 89 LEU A CA 1
ATOM 710 C C . LEU A 1 89 ? -3.080 2.778 5.428 1.00 95.12 89 LEU A C 1
ATOM 712 O O . LEU A 1 89 ? -1.913 2.487 5.721 1.00 95.12 89 LEU A O 1
ATOM 716 N N . TYR A 1 90 ? -3.530 2.749 4.178 1.00 93.69 90 TYR A N 1
ATOM 717 C CA . TYR A 1 90 ? -2.718 2.306 3.044 1.00 93.69 90 TYR A CA 1
ATOM 718 C C . TYR A 1 90 ? -2.873 3.247 1.852 1.00 93.69 90 TYR A C 1
ATOM 720 O O . TYR A 1 90 ? -3.803 4.042 1.807 1.00 93.69 90 TYR A O 1
ATOM 728 N N . ALA A 1 91 ? -1.971 3.142 0.881 1.00 92.25 91 ALA A N 1
ATOM 729 C CA . ALA A 1 91 ? -2.136 3.763 -0.426 1.00 92.25 91 ALA A CA 1
ATOM 730 C C . ALA A 1 91 ? -1.977 2.686 -1.500 1.00 92.25 91 ALA A C 1
ATOM 732 O O . ALA A 1 91 ? -0.993 1.940 -1.478 1.00 92.25 91 ALA A O 1
ATOM 733 N N . ALA A 1 92 ? -2.934 2.592 -2.428 1.00 88.44 92 ALA A N 1
ATOM 734 C CA . ALA A 1 92 ? -2.971 1.522 -3.433 1.00 88.44 92 ALA A CA 1
ATOM 735 C C . ALA A 1 92 ? -1.731 1.496 -4.348 1.00 88.44 92 ALA A C 1
ATOM 737 O O . ALA A 1 92 ? -1.333 0.446 -4.837 1.00 88.44 92 ALA A O 1
ATOM 738 N N . TRP A 1 93 ? -1.096 2.650 -4.546 1.00 84.12 93 TRP A N 1
ATOM 739 C CA . TRP A 1 93 ? 0.086 2.816 -5.390 1.00 84.12 93 TRP A CA 1
ATOM 740 C C . TRP A 1 93 ? 1.412 2.586 -4.642 1.00 84.12 93 TRP A C 1
ATOM 742 O O . TRP A 1 93 ? 2.471 2.533 -5.270 1.00 84.12 93 TRP A O 1
ATOM 752 N N . HIS A 1 94 ? 1.397 2.474 -3.307 1.00 84.62 94 HIS A N 1
ATOM 753 C CA . HIS A 1 94 ? 2.623 2.365 -2.520 1.00 84.62 94 HIS A CA 1
ATOM 754 C C . HIS A 1 94 ? 3.086 0.897 -2.429 1.00 84.62 94 HIS A C 1
ATOM 756 O O . HIS A 1 94 ? 2.356 0.054 -1.898 1.00 84.62 94 HIS A O 1
ATOM 762 N N . PRO A 1 95 ? 4.320 0.555 -2.850 1.00 81.88 95 PRO A N 1
ATOM 763 C CA . PRO A 1 95 ? 4.746 -0.840 -3.001 1.00 81.88 95 PRO A CA 1
ATOM 764 C C . PRO A 1 95 ? 4.762 -1.623 -1.681 1.00 81.88 95 PRO A C 1
ATOM 766 O O . PRO A 1 95 ? 4.441 -2.808 -1.651 1.00 81.88 95 PRO A O 1
ATOM 769 N N . ALA A 1 96 ? 5.084 -0.970 -0.557 1.00 83.81 96 ALA A N 1
ATOM 770 C CA . ALA A 1 96 ? 5.026 -1.633 0.749 1.00 83.81 96 ALA A CA 1
ATOM 771 C C . ALA A 1 96 ? 3.586 -1.989 1.162 1.00 83.81 96 ALA A C 1
ATOM 773 O O . ALA A 1 96 ? 3.382 -2.968 1.872 1.00 83.81 96 ALA A O 1
ATOM 774 N N . CYS A 1 97 ? 2.593 -1.214 0.711 1.00 87.44 97 CYS A N 1
ATOM 775 C CA . CYS A 1 97 ? 1.184 -1.491 0.977 1.00 87.44 97 CYS A CA 1
ATOM 776 C C . CYS A 1 97 ? 0.684 -2.657 0.126 1.00 87.44 97 CYS A C 1
ATOM 778 O O . CYS A 1 97 ? 0.025 -3.539 0.666 1.00 87.44 97 CYS A O 1
ATOM 780 N N . VAL A 1 98 ? 1.047 -2.693 -1.162 1.00 83.81 98 VAL A N 1
ATOM 781 C CA . VAL A 1 98 ? 0.704 -3.801 -2.073 1.00 83.81 98 VAL A CA 1
ATOM 782 C C . VAL A 1 98 ? 1.229 -5.130 -1.523 1.00 83.81 98 VAL A C 1
ATOM 784 O O . VAL A 1 98 ? 0.470 -6.086 -1.394 1.00 83.81 98 VAL A O 1
ATOM 787 N N . ASN A 1 99 ? 2.487 -5.159 -1.076 1.00 82.50 99 ASN A N 1
ATOM 788 C CA . ASN A 1 99 ? 3.089 -6.362 -0.494 1.00 82.50 99 ASN A CA 1
ATOM 789 C C . ASN A 1 99 ? 2.456 -6.780 0.845 1.00 82.50 99 ASN A C 1
ATOM 791 O O . ASN A 1 99 ? 2.453 -7.961 1.181 1.00 82.50 99 ASN A O 1
ATOM 795 N N . PHE A 1 100 ? 1.943 -5.827 1.628 1.00 86.38 100 PHE A N 1
ATOM 796 C CA . PHE A 1 100 ? 1.327 -6.101 2.929 1.00 86.38 100 PHE A CA 1
ATOM 797 C C . PHE A 1 100 ? -0.162 -6.464 2.836 1.00 86.38 100 PHE A C 1
ATOM 799 O O . PHE A 1 100 ? -0.689 -7.131 3.726 1.00 86.38 100 PHE A O 1
ATOM 806 N N . ALA A 1 101 ? -0.844 -6.055 1.764 1.00 88.50 101 ALA A N 1
ATOM 807 C CA . ALA A 1 101 ? -2.262 -6.314 1.547 1.00 88.50 101 ALA A CA 1
ATOM 808 C C . ALA A 1 101 ? -2.681 -7.787 1.747 1.00 88.50 101 ALA A C 1
ATOM 810 O O . ALA A 1 101 ? -3.631 -7.984 2.508 1.00 88.50 101 ALA A O 1
ATOM 811 N N . PRO A 1 102 ? -2.007 -8.804 1.158 1.00 88.69 102 PRO A N 1
ATOM 812 C CA . PRO A 1 102 ? -2.388 -10.207 1.350 1.00 88.69 102 PRO A CA 1
ATOM 813 C C . PRO A 1 102 ? -2.251 -10.660 2.806 1.00 88.69 102 PRO A C 1
ATOM 815 O O . PRO A 1 102 ? -3.150 -11.310 3.326 1.00 88.69 102 PRO A O 1
ATOM 818 N N . VAL A 1 103 ? -1.176 -10.251 3.490 1.00 89.38 103 VAL A N 1
ATOM 819 C CA . VAL A 1 103 ? -0.943 -10.585 4.905 1.00 89.38 103 VAL A CA 1
ATOM 820 C C . VAL A 1 103 ? -2.061 -10.021 5.776 1.00 89.38 103 VAL A C 1
ATOM 822 O O . VAL A 1 103 ? -2.605 -10.711 6.632 1.00 89.38 103 VAL A O 1
ATOM 825 N N . PHE A 1 104 ? -2.447 -8.765 5.547 1.00 92.31 104 PHE A N 1
ATOM 826 C CA . PHE A 1 104 ? -3.537 -8.151 6.300 1.00 92.31 104 PHE A CA 1
ATOM 827 C C . PHE A 1 104 ? -4.885 -8.836 6.035 1.00 92.31 104 PHE A C 1
ATOM 829 O O . PHE A 1 104 ? -5.683 -9.006 6.956 1.00 92.31 104 PHE A O 1
ATOM 836 N N . SER A 1 105 ? -5.141 -9.231 4.788 1.00 91.56 105 SER A N 1
ATOM 837 C CA . SER A 1 105 ? -6.359 -9.948 4.408 1.00 91.56 105 SER A CA 1
ATOM 838 C C . SER A 1 105 ? -6.428 -11.335 5.063 1.00 91.56 105 SER A C 1
ATOM 840 O O . SER A 1 105 ? -7.442 -11.660 5.678 1.00 91.56 105 SER A O 1
ATOM 842 N N . GLU A 1 106 ? -5.334 -12.095 5.067 1.00 91.12 106 GLU A N 1
ATOM 843 C CA . GLU A 1 106 ? -5.249 -13.393 5.753 1.00 91.12 106 GLU A CA 1
ATOM 844 C C . GLU A 1 106 ? -5.423 -13.270 7.278 1.00 91.12 106 GLU A C 1
ATOM 846 O O . GLU A 1 106 ? -6.164 -14.042 7.894 1.00 91.12 106 GLU A O 1
ATOM 851 N N . LEU A 1 107 ? -4.810 -12.250 7.892 1.00 92.44 107 LEU A N 1
ATOM 852 C CA . LEU A 1 107 ? -4.998 -11.952 9.315 1.00 92.44 107 LEU A CA 1
ATOM 853 C C . LEU A 1 107 ? -6.460 -11.638 9.639 1.00 92.44 107 LEU A C 1
ATOM 855 O O . LEU A 1 107 ? -6.977 -12.120 10.646 1.00 92.44 107 LEU A O 1
ATOM 859 N N . SER A 1 108 ? -7.137 -10.869 8.783 1.00 94.44 108 SER A N 1
ATOM 860 C CA . SER A 1 108 ? -8.553 -10.549 8.981 1.00 94.44 108 SER A CA 1
ATOM 861 C C . SER A 1 108 ? -9.451 -11.782 8.924 1.00 94.44 108 SER A C 1
ATOM 863 O O . SER A 1 108 ? -10.418 -11.870 9.674 1.00 94.44 108 SER A O 1
ATOM 865 N N . ALA A 1 109 ? -9.122 -12.745 8.061 1.00 92.94 109 ALA A N 1
ATOM 866 C CA . ALA A 1 109 ? -9.868 -13.990 7.944 1.00 92.94 109 ALA A CA 1
ATOM 867 C C . ALA A 1 109 ? -9.611 -14.924 9.130 1.00 92.94 109 ALA A C 1
ATOM 869 O O . ALA A 1 109 ? -10.522 -15.614 9.575 1.00 92.94 109 ALA A O 1
ATOM 870 N N . SER A 1 110 ? -8.385 -14.921 9.655 1.00 93.12 110 SER A N 1
ATOM 871 C CA . SER A 1 110 ? -7.971 -15.811 10.745 1.00 93.12 110 SER A CA 1
ATOM 872 C C . SER A 1 110 ? -8.407 -15.310 12.127 1.00 93.12 110 SER A C 1
ATOM 874 O O . SER A 1 110 ? -8.705 -16.114 13.005 1.00 93.12 110 SER A O 1
ATOM 876 N N . TYR A 1 111 ? -8.436 -13.988 12.330 1.00 92.81 111 TYR A N 1
ATOM 877 C CA . TYR A 1 111 ? -8.680 -13.349 13.632 1.00 92.81 111 TYR A CA 1
ATOM 878 C C . TYR A 1 111 ? -9.916 -12.439 13.656 1.00 92.81 111 TYR A C 1
ATOM 880 O O . TYR A 1 111 ? -10.100 -11.683 14.610 1.00 92.81 111 TYR A O 1
ATOM 888 N N . GLY A 1 112 ? -10.751 -12.477 12.616 1.00 88.94 112 GLY A N 1
ATOM 889 C CA . GLY A 1 112 ? -12.020 -11.755 12.588 1.00 88.94 112 GLY A CA 1
ATOM 890 C C . GLY A 1 112 ? -12.985 -12.308 13.637 1.00 88.94 112 GLY A C 1
ATOM 891 O O . GLY A 1 112 ? -13.412 -13.456 13.545 1.00 88.94 112 GLY A O 1
ATOM 892 N N . LEU A 1 113 ? -13.322 -11.489 14.634 1.00 92.12 113 LEU A N 1
ATOM 893 C CA . LEU A 1 113 ? -14.245 -11.820 15.724 1.00 92.12 113 LEU A CA 1
ATOM 894 C C . LEU A 1 113 ? -15.295 -10.708 15.869 1.00 92.12 113 LEU A C 1
ATOM 896 O O . LEU A 1 113 ? -15.083 -9.575 15.436 1.00 92.12 113 LEU A O 1
ATOM 900 N N . ASP A 1 114 ? -16.400 -10.975 16.565 1.00 89.75 114 ASP A N 1
ATOM 901 C CA . ASP A 1 114 ? -17.451 -9.966 16.790 1.00 89.75 114 ASP A CA 1
ATOM 902 C C . ASP A 1 114 ? -16.938 -8.724 17.548 1.00 89.75 114 ASP A C 1
ATOM 904 O O . ASP A 1 114 ? -17.381 -7.593 17.315 1.00 89.75 114 ASP A O 1
ATOM 908 N N . ASN A 1 115 ? -15.963 -8.928 18.438 1.00 91.88 115 ASN A N 1
ATOM 909 C CA . ASN A 1 115 ? -15.314 -7.890 19.235 1.00 91.88 115 ASN A CA 1
ATOM 910 C C . ASN A 1 115 ? -13.990 -7.373 18.639 1.00 91.88 115 ASN A C 1
ATOM 912 O O . ASN A 1 115 ? -13.452 -6.398 19.170 1.00 91.88 115 ASN A O 1
ATOM 916 N N . LEU A 1 116 ? -13.476 -7.979 17.561 1.00 94.00 116 LEU A N 1
ATOM 917 C CA . LEU A 1 116 ? -12.244 -7.571 16.879 1.00 94.00 116 LEU A CA 1
ATOM 918 C C . LEU A 1 116 ? -12.447 -7.562 15.362 1.00 94.00 116 LEU A C 1
ATOM 920 O O . LEU A 1 116 ? -12.457 -8.608 14.712 1.00 94.00 116 LEU A O 1
ATOM 924 N N . LYS A 1 117 ? -12.556 -6.363 14.792 1.00 94.75 117 LYS A N 1
ATOM 925 C CA . LYS A 1 117 ? -12.813 -6.170 13.361 1.00 94.75 117 LYS A CA 1
ATOM 926 C C . LYS A 1 117 ? -11.620 -5.550 12.650 1.00 94.75 117 LYS A C 1
ATOM 928 O O . LYS A 1 117 ? -10.854 -4.786 13.238 1.00 94.75 117 LYS A O 1
ATOM 933 N N . PHE A 1 118 ? -11.490 -5.848 11.363 1.00 96.31 118 PHE A N 1
ATOM 934 C CA . PHE A 1 118 ? -10.422 -5.335 10.514 1.00 96.31 118 PHE A CA 1
ATOM 935 C C . PHE A 1 118 ? -10.985 -4.351 9.496 1.00 96.31 118 PHE A C 1
ATOM 937 O O . PHE A 1 118 ? -12.051 -4.563 8.919 1.00 96.31 118 PHE A O 1
ATOM 944 N N . GLY A 1 119 ? -10.255 -3.266 9.264 1.00 95.69 119 GLY A N 1
ATOM 945 C CA . GLY A 1 119 ? -10.645 -2.232 8.322 1.00 95.69 119 GLY A CA 1
ATOM 946 C C . GLY A 1 119 ? -9.479 -1.709 7.505 1.00 95.69 119 GLY A C 1
ATOM 947 O O . GLY A 1 119 ? -8.339 -1.687 7.966 1.00 95.69 119 GLY A O 1
ATOM 948 N N . LYS A 1 120 ? -9.770 -1.257 6.289 1.00 95.69 120 LYS A N 1
ATOM 949 C CA . LYS A 1 120 ? -8.807 -0.605 5.394 1.00 95.69 120 LYS A CA 1
ATOM 950 C C . LYS A 1 120 ? -9.350 0.753 4.966 1.00 95.69 120 LYS A C 1
ATOM 952 O O . LYS A 1 120 ? -10.529 0.869 4.636 1.00 95.69 120 LYS A O 1
ATOM 957 N N . ILE A 1 121 ? -8.487 1.762 4.924 1.00 95.75 121 ILE A N 1
ATOM 958 C CA . ILE A 1 121 ? -8.798 3.078 4.352 1.00 95.75 121 ILE A CA 1
ATOM 959 C C . ILE A 1 121 ? -7.641 3.543 3.470 1.00 95.75 121 ILE A C 1
ATOM 961 O O . ILE A 1 121 ? -6.476 3.514 3.873 1.00 95.75 121 ILE A O 1
ATOM 965 N N . ASP A 1 122 ? -7.986 3.928 2.244 1.00 95.12 122 ASP A N 1
ATOM 966 C CA . ASP A 1 122 ? -7.023 4.399 1.254 1.00 95.12 122 ASP A CA 1
ATOM 967 C C . ASP A 1 122 ? -6.726 5.881 1.490 1.00 95.12 122 ASP A C 1
ATOM 969 O O . ASP A 1 122 ? -7.514 6.749 1.117 1.00 95.12 122 ASP A O 1
ATOM 973 N N . VAL A 1 123 ? -5.592 6.180 2.114 1.00 94.12 12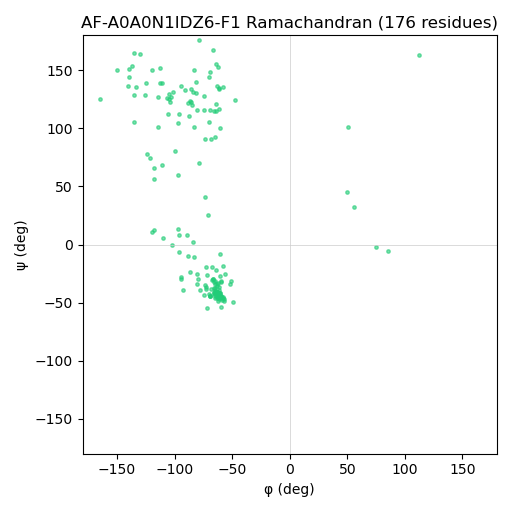3 VAL A N 1
ATOM 974 C CA . VAL A 1 123 ? -5.192 7.561 2.398 1.00 94.12 123 VAL A CA 1
ATOM 975 C C . VAL A 1 123 ? -4.750 8.329 1.156 1.00 94.12 123 VAL A C 1
ATOM 977 O O . VAL A 1 123 ? -4.795 9.554 1.174 1.00 94.12 123 VAL A O 1
ATOM 980 N N . GLY A 1 124 ? -4.388 7.635 0.071 1.00 90.75 124 GLY A N 1
ATOM 981 C CA . GLY A 1 124 ? -4.097 8.282 -1.209 1.00 90.75 124 GLY A CA 1
ATOM 982 C C . GLY A 1 124 ? -5.361 8.816 -1.885 1.00 90.75 124 GLY A C 1
ATOM 983 O O . GLY A 1 124 ? -5.299 9.779 -2.646 1.00 90.75 124 GLY A O 1
ATOM 984 N N . ARG A 1 125 ? -6.520 8.211 -1.592 1.00 92.88 125 ARG A N 1
ATOM 985 C CA . ARG A 1 125 ? -7.833 8.678 -2.063 1.00 92.88 125 ARG A CA 1
ATOM 986 C C . ARG A 1 125 ? -8.545 9.587 -1.059 1.00 92.88 125 ARG A C 1
ATOM 988 O O . ARG A 1 125 ? -9.313 10.450 -1.476 1.00 92.88 125 ARG A O 1
ATOM 995 N N . TYR A 1 126 ? -8.294 9.382 0.233 1.00 94.12 126 TYR A N 1
ATOM 996 C CA . TYR A 1 126 ? -8.936 10.071 1.354 1.00 94.12 126 TYR A CA 1
ATOM 997 C C . TYR A 1 126 ? -7.884 10.785 2.226 1.00 94.12 126 TYR A C 1
ATOM 999 O O . TYR A 1 126 ? -7.547 10.306 3.319 1.00 94.12 126 TYR A O 1
ATOM 1007 N N . PRO A 1 127 ? -7.328 11.922 1.761 1.00 91.25 127 PRO A N 1
ATOM 1008 C CA . PRO A 1 127 ? -6.249 12.627 2.458 1.00 91.25 127 PRO A CA 1
ATOM 1009 C C . PRO A 1 127 ? -6.675 13.177 3.828 1.00 91.25 127 PRO A C 1
ATOM 1011 O O . PRO A 1 127 ? -5.839 13.379 4.711 1.00 91.25 127 PRO A O 1
ATOM 1014 N N . GLU A 1 128 ? -7.974 13.371 4.062 1.00 93.69 128 GLU A N 1
ATOM 1015 C CA . GLU A 1 128 ? -8.505 13.782 5.361 1.00 93.69 128 GLU A CA 1
ATOM 1016 C C . GLU A 1 128 ? -8.220 12.748 6.464 1.00 93.69 128 GLU A C 1
ATOM 1018 O O . GLU A 1 128 ? -7.957 13.113 7.614 1.00 93.69 128 GLU A O 1
ATOM 1023 N N . ALA A 1 129 ? -8.191 11.456 6.114 1.00 92.56 129 ALA A N 1
ATOM 1024 C CA . ALA A 1 129 ? -7.832 10.394 7.048 1.00 92.56 129 ALA A CA 1
ATOM 1025 C C . ALA A 1 129 ? -6.337 10.438 7.396 1.00 92.56 129 ALA A C 1
ATOM 1027 O O . ALA A 1 129 ? -5.975 10.330 8.571 1.00 92.56 129 ALA A O 1
ATOM 1028 N N . ALA A 1 130 ? -5.469 10.666 6.403 1.00 90.81 130 ALA A N 1
ATOM 1029 C CA . ALA A 1 130 ? -4.039 10.884 6.632 1.00 90.81 130 ALA A CA 1
ATOM 1030 C C . ALA A 1 130 ? -3.791 12.079 7.559 1.00 90.81 130 ALA A C 1
ATOM 1032 O O . ALA A 1 130 ? -3.033 11.959 8.524 1.00 90.81 130 ALA A O 1
ATOM 1033 N N . ALA A 1 131 ? -4.477 13.201 7.320 1.00 92.31 131 ALA A N 1
ATOM 1034 C CA . ALA A 1 131 ? -4.346 14.406 8.132 1.00 92.31 131 ALA A CA 1
ATOM 1035 C C . ALA A 1 131 ? -4.756 14.166 9.595 1.00 92.31 131 ALA A C 1
ATOM 1037 O O . ALA A 1 131 ? -4.000 14.511 10.508 1.00 92.31 131 ALA A O 1
ATOM 1038 N N . LYS A 1 132 ? -5.905 13.512 9.834 1.00 92.19 132 LYS A N 1
ATOM 1039 C CA . LYS A 1 132 ? -6.382 13.207 11.194 1.00 92.19 132 LYS A CA 1
ATOM 1040 C C . LYS A 1 132 ? -5.380 12.365 11.981 1.00 92.19 132 LYS A C 1
ATOM 1042 O O . LYS A 1 132 ? -5.064 12.686 13.125 1.00 92.19 132 LYS A O 1
ATOM 1047 N N . TYR A 1 133 ? -4.873 11.299 11.365 1.00 90.31 133 TYR A N 1
ATOM 1048 C CA . TYR A 1 133 ? -3.945 10.367 12.012 1.00 90.31 133 TYR A CA 1
ATOM 1049 C C . TYR A 1 133 ? -2.470 10.764 11.847 1.00 90.31 133 TYR A C 1
ATOM 1051 O O . TYR A 1 133 ? -1.579 9.998 12.232 1.00 90.31 133 TYR A O 1
ATOM 1059 N N . ARG A 1 134 ? -2.202 11.959 11.299 1.00 90.06 134 ARG A N 1
ATOM 1060 C CA . ARG A 1 134 ? -0.862 12.520 11.064 1.00 90.06 134 ARG A CA 1
ATOM 1061 C C . ARG A 1 134 ? 0.064 11.536 10.341 1.00 90.06 134 ARG A C 1
ATOM 1063 O O . ARG A 1 134 ? 1.203 11.329 10.761 1.00 90.06 134 ARG A O 1
ATOM 1070 N N . VAL A 1 135 ? -0.456 10.900 9.293 1.00 89.19 135 VAL A N 1
ATOM 1071 C CA . VAL A 1 135 ? 0.285 9.966 8.439 1.00 89.19 135 VAL A CA 1
ATOM 1072 C C . VAL A 1 135 ? 0.695 10.669 7.153 1.00 89.19 135 VAL A C 1
ATOM 1074 O O . VAL A 1 135 ? -0.117 11.310 6.501 1.00 89.19 135 VAL A O 1
ATOM 1077 N N . GLN A 1 136 ? 1.968 10.542 6.798 1.00 86.56 136 GLN A N 1
ATOM 1078 C CA . GLN A 1 136 ? 2.536 11.020 5.547 1.00 86.56 136 GLN A CA 1
ATOM 1079 C C . GLN A 1 136 ? 2.401 9.933 4.488 1.00 86.56 136 GLN A C 1
ATOM 1081 O O . GLN A 1 136 ? 2.956 8.838 4.634 1.00 86.56 136 GLN A O 1
ATOM 1086 N N . ASP A 1 137 ? 1.726 10.275 3.404 1.00 84.81 137 ASP A N 1
ATOM 1087 C CA . ASP A 1 137 ? 1.440 9.418 2.262 1.00 84.81 137 ASP A CA 1
ATOM 1088 C C . ASP A 1 137 ? 2.432 9.601 1.105 1.00 84.81 137 ASP A C 1
ATOM 1090 O O . ASP A 1 137 ? 2.193 9.112 0.016 1.00 84.81 137 ASP A O 1
ATOM 1094 N N . GLY A 1 138 ? 3.568 10.275 1.314 1.00 84.06 138 GLY A N 1
ATOM 1095 C CA . GLY A 1 138 ? 4.572 10.470 0.263 1.00 84.06 138 GLY A CA 1
ATOM 1096 C C . GLY A 1 138 ? 5.227 9.161 -0.224 1.00 84.06 138 GLY A C 1
ATOM 1097 O O . GLY A 1 138 ? 5.354 8.205 0.541 1.00 84.06 138 GLY A O 1
ATOM 1098 N N . PRO A 1 139 ? 5.749 9.109 -1.464 1.00 76.69 139 PRO A N 1
ATOM 1099 C CA . PRO A 1 139 ? 6.284 7.882 -2.073 1.00 76.69 139 PRO A CA 1
ATOM 1100 C C . PRO A 1 139 ? 7.557 7.335 -1.417 1.00 76.69 139 PRO A C 1
ATOM 1102 O O . PRO A 1 139 ? 7.902 6.170 -1.589 1.00 76.69 139 PRO A O 1
ATOM 1105 N N . THR A 1 140 ? 8.275 8.173 -0.672 1.00 75.81 140 THR A N 1
ATOM 1106 C CA . THR A 1 140 ? 9.459 7.789 0.110 1.00 75.81 140 THR A CA 1
ATOM 1107 C C . THR A 1 140 ? 9.153 7.645 1.602 1.00 75.81 140 THR A C 1
ATOM 1109 O O . THR A 1 140 ? 10.053 7.331 2.391 1.00 75.81 140 THR A O 1
ATOM 1112 N N . SER A 1 141 ? 7.896 7.878 1.998 1.00 80.00 141 SER A N 1
ATOM 1113 C CA . SER A 1 141 ? 7.449 7.769 3.379 1.00 80.00 141 SER A CA 1
ATOM 1114 C C . SER A 1 141 ? 7.590 6.332 3.861 1.00 80.00 141 SER A C 1
ATOM 1116 O O . SER A 1 141 ? 7.227 5.376 3.186 1.00 80.00 141 SER A O 1
ATOM 1118 N N . ARG A 1 142 ? 8.103 6.173 5.081 1.00 81.62 142 ARG A N 1
ATOM 1119 C CA . ARG A 1 142 ? 8.136 4.873 5.769 1.00 81.62 142 ARG A CA 1
ATOM 1120 C C . ARG A 1 142 ? 6.959 4.686 6.715 1.00 81.62 142 ARG A C 1
ATOM 1122 O O . ARG A 1 142 ? 6.978 3.753 7.508 1.00 81.62 142 ARG A O 1
ATOM 1129 N N . GLN A 1 143 ? 5.991 5.601 6.688 1.00 85.81 143 GLN A N 1
ATOM 1130 C CA . GLN A 1 143 ? 4.796 5.504 7.520 1.00 85.81 143 GLN A CA 1
ATOM 1131 C C . GLN A 1 143 ? 3.769 4.555 6.904 1.00 85.81 143 GLN A C 1
ATOM 1133 O O . GLN A 1 143 ? 2.994 3.965 7.642 1.00 85.81 143 GLN A O 1
ATOM 1138 N N . LEU A 1 144 ? 3.783 4.355 5.584 1.00 88.12 144 LEU A N 1
ATOM 1139 C CA . LEU A 1 144 ? 2.847 3.466 4.907 1.00 88.12 144 LEU A CA 1
ATOM 1140 C C . LEU A 1 144 ? 3.412 2.043 4.714 1.00 88.12 144 LEU A C 1
ATOM 1142 O O . LEU A 1 144 ? 4.556 1.903 4.272 1.00 88.12 144 LEU A O 1
ATOM 1146 N N . PRO A 1 145 ? 2.615 0.986 4.970 1.00 92.12 145 PRO A N 1
ATOM 1147 C CA . PRO A 1 145 ? 1.288 1.016 5.601 1.00 92.12 145 PRO A CA 1
ATOM 1148 C C . PRO A 1 145 ? 1.368 1.370 7.098 1.00 92.12 145 PRO A C 1
ATOM 1150 O O . PRO A 1 145 ? 2.281 0.924 7.795 1.00 92.12 145 PRO A O 1
ATOM 1153 N N . THR A 1 146 ? 0.387 2.126 7.605 1.00 92.25 146 THR A N 1
ATOM 1154 C CA . THR A 1 146 ? 0.210 2.326 9.055 1.00 92.25 146 THR A CA 1
ATOM 1155 C C . THR A 1 146 ? -0.942 1.455 9.538 1.00 92.25 146 THR A C 1
ATOM 1157 O O . THR A 1 146 ? -2.049 1.548 9.018 1.00 92.25 146 THR A O 1
ATOM 1160 N N . VAL A 1 147 ? -0.710 0.638 10.560 1.00 94.69 147 VAL A N 1
ATOM 1161 C CA . VAL A 1 147 ? -1.754 -0.141 11.235 1.00 94.69 147 VAL A CA 1
ATOM 1162 C C . VAL A 1 147 ? -2.057 0.504 12.581 1.00 94.69 147 VAL A C 1
ATOM 1164 O O . VAL A 1 147 ? -1.150 0.717 13.388 1.00 94.69 147 VAL A O 1
ATOM 1167 N N . LEU A 1 148 ? -3.327 0.815 12.814 1.00 94.25 148 LEU A N 1
ATOM 1168 C CA . LEU A 1 148 ? -3.859 1.418 14.030 1.00 94.25 148 LEU A CA 1
ATOM 1169 C C . LEU A 1 148 ? -4.751 0.415 14.752 1.00 94.25 148 LEU A C 1
ATOM 1171 O O . LEU A 1 148 ? -5.564 -0.257 14.124 1.00 94.25 148 LEU A O 1
ATOM 1175 N N . VAL A 1 149 ? -4.642 0.367 16.073 1.00 94.38 149 VAL A N 1
ATOM 1176 C CA . VAL A 1 149 ? -5.589 -0.331 16.941 1.00 94.38 149 VAL A CA 1
ATOM 1177 C C . VAL A 1 149 ? -6.435 0.725 17.634 1.00 94.38 149 VAL A C 1
ATOM 1179 O O . VAL A 1 149 ? -5.932 1.504 18.451 1.00 94.38 149 VAL A O 1
ATOM 1182 N N . LEU A 1 150 ? -7.714 0.763 17.277 1.00 93.94 150 LEU A N 1
ATOM 1183 C CA . LEU A 1 150 ? -8.709 1.670 17.829 1.00 93.94 150 LEU A CA 1
ATOM 1184 C C . LEU A 1 150 ? -9.614 0.897 18.788 1.00 93.94 150 LEU A C 1
ATOM 1186 O O . LEU A 1 150 ? -10.157 -0.145 18.430 1.00 93.94 150 LEU A O 1
ATOM 1190 N N . SER A 1 151 ? -9.795 1.411 19.997 1.00 91.62 151 SER A N 1
ATOM 1191 C CA . SER A 1 151 ? -10.710 0.846 20.990 1.00 91.62 151 SER A CA 1
ATOM 1192 C C . SER A 1 151 ? -11.415 1.990 21.709 1.00 91.62 151 SER A C 1
ATOM 1194 O O . SER A 1 151 ? -10.782 3.003 22.018 1.00 91.62 151 SER A O 1
ATOM 1196 N N . GLU A 1 152 ? -12.727 1.864 21.918 1.00 87.31 152 GLU A N 1
ATOM 1197 C CA . GLU A 1 152 ? -13.561 2.879 22.584 1.00 87.31 152 GLU A CA 1
ATOM 1198 C C . GLU A 1 152 ? -13.495 4.275 21.933 1.00 87.31 152 GLU A C 1
ATOM 1200 O O . GLU A 1 152 ? -13.571 5.302 22.607 1.00 87.31 152 GLU A O 1
ATOM 1205 N N . GLY A 1 153 ? -13.321 4.352 20.612 1.00 82.19 153 GLY A N 1
ATOM 1206 C CA . GLY A 1 153 ? -13.199 5.647 19.934 1.00 82.19 153 GLY A CA 1
ATOM 1207 C C . GLY A 1 153 ? -11.796 6.245 19.907 1.00 82.19 153 GLY A C 1
ATOM 1208 O O . GLY A 1 153 ? -11.599 7.269 19.253 1.00 82.19 153 GLY A O 1
ATOM 1209 N N . GLN A 1 154 ? -10.822 5.629 20.579 1.00 87.62 154 GLN A N 1
ATOM 1210 C CA . GLN A 1 154 ? -9.477 6.178 20.732 1.00 87.62 154 GLN A CA 1
ATOM 1211 C C . GLN A 1 154 ? -8.403 5.268 20.140 1.00 87.62 154 GLN A C 1
ATOM 1213 O O . GLN A 1 154 ? -8.523 4.044 20.124 1.00 87.62 154 GLN A O 1
ATOM 1218 N N . GLU A 1 155 ? -7.319 5.882 19.673 1.00 90.44 155 GLU A N 1
ATOM 1219 C CA . GLU A 1 155 ? -6.121 5.170 19.238 1.00 90.44 155 GLU A CA 1
ATOM 1220 C C . GLU A 1 155 ? -5.357 4.649 20.459 1.00 90.44 155 GLU A C 1
ATOM 1222 O O . GLU A 1 155 ? -4.870 5.431 21.274 1.00 90.44 155 GLU A O 1
ATOM 1227 N N . LYS A 1 156 ? -5.257 3.321 20.594 1.00 90.50 156 LYS A N 1
ATOM 1228 C CA . LYS A 1 156 ? -4.493 2.676 21.674 1.00 90.50 156 LYS A CA 1
ATOM 1229 C C . LYS A 1 156 ? -3.058 2.379 21.246 1.00 90.50 156 LYS A C 1
ATOM 1231 O O . LYS A 1 156 ? -2.132 2.518 22.040 1.00 90.50 156 LYS A O 1
ATOM 1236 N N . MET A 1 157 ? -2.864 1.945 19.999 1.00 88.50 157 MET A N 1
ATOM 1237 C CA . MET A 1 157 ? -1.547 1.580 19.476 1.00 88.50 157 MET A CA 1
ATOM 1238 C C . MET A 1 157 ? -1.460 1.822 17.970 1.00 88.50 157 MET A C 1
ATOM 1240 O O . MET A 1 157 ? -2.448 1.675 17.254 1.00 88.50 157 MET A O 1
ATOM 1244 N N . ARG A 1 158 ? -0.251 2.123 17.484 1.00 89.00 158 ARG A N 1
ATOM 1245 C CA . ARG A 1 158 ? 0.056 2.195 16.054 1.00 89.00 158 ARG A CA 1
ATOM 1246 C C . ARG A 1 158 ? 1.377 1.544 15.691 1.00 89.00 158 ARG A C 1
ATOM 1248 O O . ARG A 1 158 ? 2.310 1.517 16.498 1.00 89.00 158 ARG A O 1
ATOM 1255 N N . ARG A 1 159 ? 1.475 1.079 14.449 1.00 89.44 159 ARG A N 1
ATOM 1256 C CA . ARG A 1 159 ? 2.717 0.642 13.802 1.00 89.44 159 ARG A CA 1
ATOM 1257 C C . ARG A 1 159 ? 2.801 1.253 12.400 1.00 89.44 159 ARG A C 1
ATOM 1259 O O . ARG A 1 159 ? 1.800 1.191 11.695 1.00 89.44 159 ARG A O 1
ATOM 1266 N N . PRO A 1 160 ? 3.956 1.796 11.977 1.00 86.25 160 PRO A N 1
ATOM 1267 C CA . PRO A 1 160 ? 5.205 1.949 12.734 1.00 86.25 160 PRO A CA 1
ATOM 1268 C C . PRO A 1 160 ? 5.098 2.992 13.865 1.00 86.25 160 PRO A C 1
ATOM 1270 O O . PRO A 1 160 ? 4.360 3.967 13.758 1.00 86.25 160 PRO A O 1
ATOM 1273 N N . GLN A 1 161 ? 5.834 2.785 14.964 1.00 80.12 161 GLN A N 1
ATOM 1274 C CA . GLN A 1 161 ? 5.906 3.765 16.058 1.00 80.12 161 GLN A CA 1
ATOM 1275 C C . GLN A 1 161 ? 6.916 4.862 15.715 1.00 80.12 161 GLN A C 1
ATOM 1277 O O . GLN A 1 161 ? 7.993 4.578 15.190 1.00 80.12 161 GLN A O 1
ATOM 1282 N N . ALA A 1 162 ? 6.584 6.109 16.035 1.00 75.50 162 ALA A N 1
ATOM 1283 C CA . ALA A 1 162 ? 7.556 7.192 16.054 1.00 75.50 162 ALA A CA 1
ATOM 1284 C C . ALA A 1 162 ? 8.281 7.182 17.405 1.00 75.50 162 ALA A C 1
ATOM 1286 O O . ALA A 1 162 ? 7.645 7.094 18.452 1.00 75.50 162 ALA A O 1
ATOM 1287 N N . ASP A 1 163 ? 9.606 7.242 17.368 1.00 69.50 163 ASP A N 1
ATOM 1288 C CA . ASP A 1 163 ? 10.445 7.467 18.540 1.00 69.50 163 ASP A CA 1
ATOM 1289 C C . ASP A 1 163 ? 10.229 8.887 19.101 1.00 69.50 163 ASP A C 1
ATOM 1291 O O . ASP A 1 163 ? 9.684 9.758 18.415 1.00 69.50 163 ASP A O 1
ATOM 1295 N N . HIS A 1 164 ? 10.719 9.159 20.313 1.00 67.81 164 HIS A N 1
ATOM 1296 C CA . HIS A 1 164 ? 10.652 10.485 20.953 1.00 67.81 164 HIS A CA 1
ATOM 1297 C C . HIS A 1 164 ? 11.282 11.597 20.096 1.00 67.81 164 HIS A C 1
ATOM 1299 O O . HIS A 1 164 ? 10.903 12.760 20.187 1.00 67.81 164 HIS A O 1
ATOM 1305 N N . THR A 1 165 ? 12.220 11.227 19.222 1.00 67.44 165 THR A N 1
ATOM 1306 C CA . THR A 1 165 ? 12.900 12.112 18.265 1.00 67.44 165 THR A CA 1
ATOM 1307 C C . THR A 1 165 ? 12.123 12.332 16.958 1.00 67.44 165 THR A C 1
ATOM 1309 O O . THR A 1 165 ? 12.634 12.963 16.033 1.00 67.44 165 THR A O 1
ATOM 1312 N N . GLY A 1 166 ? 10.918 11.766 16.828 1.00 65.00 166 GLY A N 1
ATOM 1313 C CA . GLY A 1 166 ? 10.118 11.783 15.599 1.00 65.00 166 GLY A CA 1
ATOM 1314 C C . GLY A 1 166 ? 10.623 10.829 14.510 1.00 65.00 166 GLY A C 1
ATOM 1315 O O . GLY A 1 166 ? 9.998 10.704 13.454 1.00 65.00 166 GLY A O 1
ATOM 1316 N N . LYS A 1 167 ? 11.734 10.115 14.742 1.00 70.00 167 LYS A N 1
ATOM 1317 C CA . LYS A 1 167 ? 12.213 9.071 13.830 1.00 70.00 167 LYS A CA 1
ATOM 1318 C C . LYS A 1 167 ? 11.334 7.837 13.953 1.00 70.00 167 LYS A C 1
ATOM 1320 O O . LYS A 1 167 ? 11.149 7.298 15.035 1.00 70.00 167 LYS A O 1
ATOM 1325 N N . LEU A 1 168 ? 10.831 7.346 12.829 1.00 70.19 168 LEU A N 1
ATOM 1326 C CA . LEU A 1 168 ? 10.083 6.094 12.807 1.00 70.19 168 LEU A CA 1
ATOM 1327 C C . LEU A 1 168 ? 11.008 4.950 13.214 1.00 70.19 168 LEU A C 1
ATOM 1329 O O . LEU A 1 168 ? 12.038 4.710 12.570 1.00 70.19 168 LEU A O 1
ATOM 1333 N N . GLN A 1 169 ? 10.636 4.248 14.279 1.00 64.06 169 GLN A N 1
ATOM 1334 C CA . GLN A 1 169 ? 11.287 3.007 14.647 1.00 64.06 169 GLN A CA 1
ATOM 1335 C C . GLN A 1 169 ? 11.091 2.023 13.499 1.00 64.06 169 GLN A C 1
ATOM 1337 O O . GLN A 1 169 ? 9.992 1.873 12.960 1.00 64.06 169 GLN A O 1
ATOM 1342 N N . LYS A 1 170 ? 12.172 1.340 13.116 1.00 57.03 170 LYS A N 1
ATOM 1343 C CA . LYS A 1 170 ? 12.070 0.192 12.218 1.00 57.03 170 LYS A CA 1
ATOM 1344 C C . LYS A 1 170 ? 11.296 -0.889 12.961 1.00 57.03 170 LYS A C 1
ATOM 1346 O O . LYS A 1 170 ? 11.880 -1.649 13.725 1.00 57.03 170 LYS A O 1
ATOM 1351 N N . SER A 1 171 ? 9.981 -0.926 12.787 1.00 47.34 171 SER A N 1
ATOM 1352 C CA . SER A 1 171 ? 9.176 -1.998 13.346 1.00 47.34 171 SER A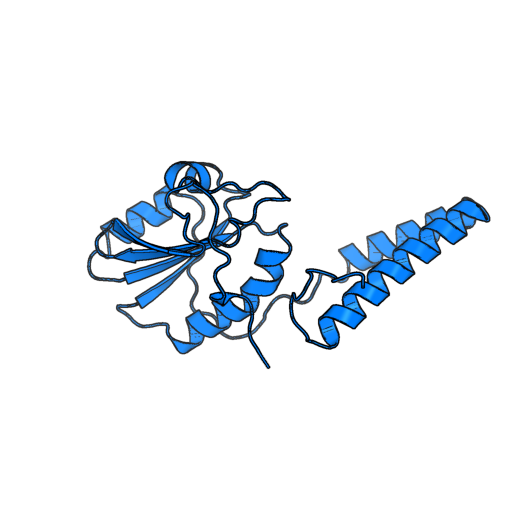 CA 1
ATOM 1353 C C . SER A 1 171 ? 9.502 -3.277 12.585 1.00 47.34 171 SER A C 1
ATOM 1355 O O . SER A 1 171 ? 9.233 -3.381 11.390 1.00 47.34 171 SER A O 1
ATOM 1357 N N . VAL A 1 172 ? 10.074 -4.240 13.305 1.00 45.84 172 VAL A N 1
ATOM 1358 C CA . VAL A 1 172 ? 10.410 -5.600 12.852 1.00 45.84 172 VAL A CA 1
ATOM 1359 C C . VAL A 1 172 ? 9.164 -6.384 12.395 1.00 45.84 172 VAL A C 1
ATOM 1361 O O . VAL A 1 172 ? 9.291 -7.412 11.753 1.00 45.84 172 VAL A O 1
ATOM 1364 N N . LEU A 1 173 ? 7.954 -5.849 12.609 1.00 44.97 173 LEU A N 1
ATOM 1365 C CA . LEU A 1 173 ? 6.672 -6.460 12.234 1.00 44.97 173 LEU A CA 1
ATOM 1366 C C . LEU A 1 173 ? 6.505 -6.789 10.733 1.00 44.97 173 LEU A C 1
ATOM 1368 O O . LEU A 1 173 ? 5.627 -7.568 10.389 1.00 44.97 173 LEU A O 1
ATOM 1372 N N . PHE A 1 174 ? 7.307 -6.192 9.845 1.00 44.31 174 PHE A N 1
ATOM 1373 C CA . PHE A 1 174 ? 7.227 -6.408 8.388 1.00 44.31 174 PHE A CA 1
ATOM 1374 C C . PHE A 1 174 ? 8.421 -7.188 7.814 1.00 44.31 174 PHE A C 1
ATOM 1376 O O . PHE A 1 174 ? 8.546 -7.325 6.597 1.00 44.31 174 PHE A O 1
ATOM 1383 N N . LEU A 1 175 ? 9.312 -7.682 8.676 1.00 35.25 175 LEU A N 1
ATOM 1384 C CA . LEU A 1 175 ? 10.348 -8.644 8.318 1.00 35.25 175 LEU A CA 1
ATOM 1385 C C . LEU A 1 175 ? 9.835 -10.017 8.750 1.00 35.25 175 LEU A C 1
ATOM 1387 O O . LEU A 1 175 ? 10.173 -10.485 9.829 1.00 35.25 175 LEU A O 1
ATOM 1391 N N . TYR A 1 176 ? 8.962 -10.631 7.951 1.00 31.94 176 TYR A N 1
ATOM 1392 C CA . TYR A 1 176 ? 8.661 -12.042 8.165 1.00 31.94 176 TYR A CA 1
ATOM 1393 C C . TYR A 1 176 ? 9.912 -12.832 7.769 1.00 31.94 176 TYR A C 1
ATOM 1395 O O . TYR A 1 176 ? 10.264 -12.906 6.589 1.00 31.94 176 TYR A O 1
ATOM 1403 N N . GLU A 1 177 ? 10.625 -13.311 8.787 1.00 31.31 177 GLU A N 1
ATOM 1404 C CA . GLU A 1 177 ? 11.568 -14.415 8.686 1.00 31.31 177 GLU A CA 1
ATOM 1405 C C . GLU A 1 177 ? 10.778 -15.671 8.306 1.00 31.31 177 GLU A C 1
ATOM 1407 O O . GLU A 1 177 ? 9.905 -16.123 9.045 1.00 31.31 177 GLU A O 1
ATOM 1412 N N . ASN A 1 178 ? 11.070 -16.184 7.117 1.00 32.69 178 ASN A N 1
ATOM 1413 C CA . ASN A 1 178 ? 11.200 -17.608 6.835 1.00 32.69 178 ASN A CA 1
ATOM 1414 C C . ASN A 1 178 ? 12.283 -17.750 5.768 1.00 32.69 178 ASN A C 1
ATOM 1416 O O . ASN A 1 178 ? 12.184 -17.032 4.743 1.00 32.69 178 ASN A O 1
#

pLDDT: mean 83.08, std 16.61, range [26.89, 96.31]

Nearest PDB structures (foldseek):
  2dj0-assembly1_A  TM=8.679E-01  e=4.523E-11  Homo sapiens
  1xw9-assembly3_C  TM=9.103E-01  e=2.872E-07  Drosophila melanogaster
  1aiu-assembly1_A-2  TM=9.273E-01  e=4.538E-07  Homo sapiens
  4puf-assembly1_D  TM=8.835E-01  e=3.982E-07  Homo sapiens
  1erw-assembly1_A-2  TM=9.259E-01  e=1.291E-06  Homo sapiens

Solvent-accessible surface area (backbone atoms only — not comparable to full-atom values): 10230 Å² total; per-residue (Å²): 134,88,78,74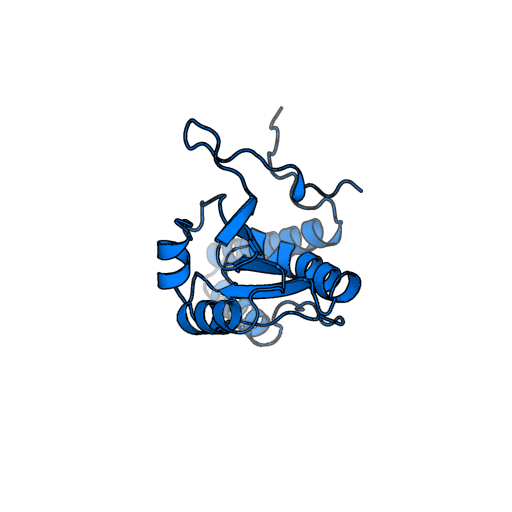,89,69,85,67,67,91,46,69,65,57,54,51,53,50,50,52,52,50,51,54,51,51,51,40,53,52,3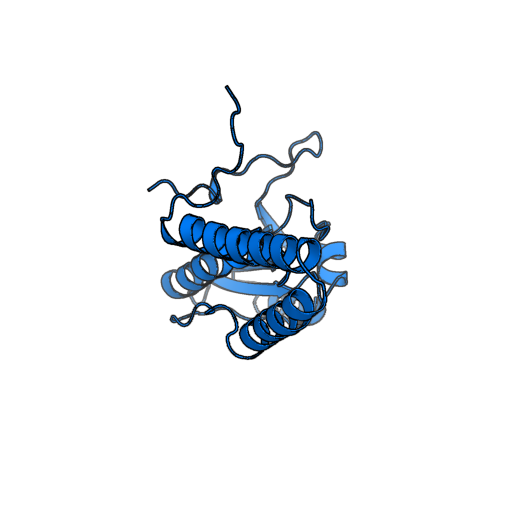0,44,70,74,42,55,81,57,16,53,59,54,49,51,50,53,51,49,47,53,70,76,53,62,80,88,68,80,82,69,75,59,48,62,46,77,39,90,38,54,66,61,50,53,53,50,35,67,73,42,41,87,32,32,35,42,35,34,42,30,32,91,85,40,69,61,26,58,71,41,46,51,59,53,32,49,49,18,50,74,61,54,44,95,54,35,42,32,33,39,33,49,32,78,81,27,53,70,43,23,61,74,71,70,50,56,85,54,97,84,42,81,43,50,46,28,42,34,37,33,46,66,76,37,81,76,48,59,38,54,42,62,41,100,86,67,48,68,45,84,58,66,88,76,58,77,86,120

Organism: Papilio xuthus (NCBI:txid66420)